Protein AF-A0A265NE48-F1 (afdb_monomer)

pLDDT: mean 78.81, std 21.45, range [27.91, 98.38]

Foldseek 3Di:
DDDPDDDPPDDDPVNVVVVVVVVVVVVVVVVVVVVVVVVVVVVVVVVVVVVVVVVVLVVVQLVCLLVVNQKGDDDDDQWDKAKDPWDQFDQDPRRITHNHDQQDKTWIKMWTAHPVRDIDIDTDIDHNPDPPPPPPPPPPDDPDPQPPDPCLPDQPDLEAADEEEHPEEHEHEAVPPGDAREYNAEYEAAHEYEYAHQHHYAYCEEYEHAEYHYYAQYEYHYQEEYEYAHDYDAHPLRYFYWFFYYYHYNDDCVQWDQDFDDDDPDDDDDDRGGTGSDGHRDGPDD

Nearest PDB structures (foldseek):
  7r5j-assembly1_10  TM=6.685E-01  e=2.406E-01  Homo sapiens
  6ey4-assembly1_A-2  TM=5.743E-01  e=1.191E+00  Flavobacterium johnsoniae
  8i4t-assembly1_S  TM=4.731E-01  e=5.891E+00  Severe fever with thrombocytopenia syndrome virus
  2ha1-assembly1_A  TM=3.720E-01  e=6.554E+00  Homo sapiens

Organism: NCBI:txid2024554

Secondary structure (DSSP, 8-state):
---------PPPHHHHHHHHHHHHHHHHHHHHHHHHHHHHHHHHHHHHHHHHHHHHHHHHHHHHHHTT-S-B-----SSEEEEEEEESSEE-TTS-EES--TTSPEEEEEEEE-TTS-EEEEEEEE----------------------S--SS-TT--EE-S-EE-SS-EEPPP-TTPPPEEESS-EEETT-EEPPTT-EEEESS-EEEE-EE--TT-EEEESS-EEEEEPPP---SS-EEEESS-EEE-S-GGG---B--S-S---S-----EEESB--------

Structure (mmCIF, N/CA/C/O backbone):
data_AF-A0A265NE48-F1
#
_entry.id   AF-A0A265NE48-F1
#
loop_
_atom_site.group_PDB
_atom_site.id
_atom_site.type_symbol
_atom_site.label_atom_id
_atom_site.label_alt_id
_atom_site.label_comp_id
_atom_site.label_asym_id
_atom_site.label_entity_id
_atom_site.label_seq_id
_atom_site.pdbx_PDB_ins_code
_atom_site.Cartn_x
_atom_site.Cartn_y
_atom_site.Cartn_z
_atom_site.occupancy
_atom_site.B_iso_or_equiv
_atom_site.auth_seq_id
_atom_site.auth_comp_id
_atom_site.auth_asym_id
_atom_site.auth_atom_id
_atom_site.pdbx_PDB_model_num
ATOM 1 N N . MET A 1 1 ? 71.405 36.360 -3.220 1.00 43.56 1 MET A N 1
ATOM 2 C CA . MET A 1 1 ? 70.024 36.223 -3.734 1.00 43.56 1 MET A CA 1
ATOM 3 C C . MET A 1 1 ? 69.949 34.898 -4.481 1.00 43.56 1 MET A C 1
ATOM 5 O O . MET A 1 1 ? 70.394 34.811 -5.617 1.00 43.56 1 MET A O 1
ATOM 9 N N . ASN A 1 2 ? 69.544 33.836 -3.780 1.00 44.97 2 ASN A N 1
ATOM 10 C CA . ASN A 1 2 ? 69.600 32.462 -4.282 1.00 44.97 2 ASN A CA 1
ATOM 11 C C . ASN A 1 2 ? 68.486 32.215 -5.304 1.00 44.97 2 ASN A C 1
ATOM 13 O O . ASN A 1 2 ? 67.305 32.321 -4.983 1.00 44.97 2 ASN A O 1
ATOM 17 N N . ARG A 1 3 ? 68.878 31.878 -6.535 1.00 54.44 3 ARG A N 1
ATOM 18 C CA . ARG A 1 3 ? 67.984 31.388 -7.586 1.00 54.44 3 ARG A CA 1
ATOM 19 C C . ARG A 1 3 ? 67.685 29.908 -7.335 1.00 54.44 3 ARG A C 1
ATOM 21 O O . ARG A 1 3 ? 68.513 29.051 -7.617 1.00 54.44 3 ARG A O 1
ATOM 28 N N . LEU A 1 4 ? 66.489 29.622 -6.831 1.00 62.25 4 LEU A N 1
ATOM 29 C CA . LEU A 1 4 ? 65.848 28.312 -6.944 1.00 62.25 4 LEU A CA 1
ATOM 30 C C . LEU A 1 4 ? 65.405 28.129 -8.404 1.00 62.25 4 LEU A C 1
ATOM 32 O O . LEU A 1 4 ? 64.326 28.581 -8.784 1.00 62.25 4 LEU A O 1
ATOM 36 N N . LEU A 1 5 ? 66.248 27.522 -9.243 1.00 63.94 5 LEU A N 1
ATOM 37 C CA . LEU A 1 5 ? 65.823 27.075 -10.570 1.00 63.94 5 LEU A CA 1
ATOM 38 C C . LEU A 1 5 ? 65.142 25.713 -10.426 1.00 63.94 5 LEU A C 1
ATOM 40 O O . LEU A 1 5 ? 65.762 24.713 -10.067 1.00 63.94 5 LEU A O 1
ATOM 44 N N . LYS A 1 6 ? 63.824 25.744 -10.635 1.00 61.06 6 LYS A N 1
ATOM 45 C CA . LYS A 1 6 ? 62.895 24.617 -10.626 1.00 61.06 6 LYS A CA 1
ATOM 46 C C . LYS A 1 6 ? 63.357 23.519 -11.583 1.00 61.06 6 LYS A C 1
ATOM 48 O O . LYS A 1 6 ? 63.690 23.779 -12.733 1.00 61.06 6 LYS A O 1
ATOM 53 N N . ASN A 1 7 ? 63.322 22.288 -11.090 1.00 60.53 7 ASN A N 1
ATOM 54 C CA . ASN A 1 7 ? 63.545 21.076 -11.861 1.00 60.53 7 ASN A CA 1
ATOM 55 C C . ASN A 1 7 ? 62.290 20.781 -12.701 1.00 60.53 7 ASN A C 1
ATOM 57 O O . ASN A 1 7 ? 61.347 20.163 -12.210 1.00 60.53 7 ASN A O 1
ATOM 61 N N . GLU A 1 8 ? 62.247 21.271 -13.938 1.00 62.75 8 GLU A N 1
ATOM 62 C CA . GLU A 1 8 ? 61.183 20.948 -14.890 1.00 62.75 8 GLU A CA 1
ATOM 63 C C . GLU A 1 8 ? 61.522 19.626 -15.586 1.00 62.75 8 GLU A C 1
ATOM 65 O O . GLU A 1 8 ? 62.166 19.590 -16.633 1.00 62.75 8 GLU A O 1
ATOM 70 N N . ARG A 1 9 ? 61.109 18.504 -14.986 1.00 68.56 9 ARG A N 1
ATOM 71 C CA . ARG A 1 9 ? 61.028 17.240 -15.725 1.00 68.56 9 ARG A CA 1
ATOM 72 C C . ARG A 1 9 ? 59.894 17.385 -16.733 1.00 68.56 9 ARG A C 1
ATOM 74 O O . ARG A 1 9 ? 58.727 17.286 -16.365 1.00 68.56 9 ARG A O 1
ATOM 81 N N . GLY A 1 10 ? 60.251 17.695 -17.976 1.00 72.31 10 GLY A N 1
ATOM 82 C CA . GLY A 1 10 ? 59.312 17.729 -19.088 1.00 72.31 10 GLY A CA 1
ATOM 83 C C . GLY A 1 10 ? 58.605 16.383 -19.201 1.00 72.31 10 GLY A C 1
ATOM 84 O O . GLY A 1 10 ? 59.257 15.342 -19.248 1.00 72.31 10 GLY A O 1
ATOM 85 N N . LEU A 1 11 ? 57.275 16.422 -19.205 1.00 80.12 11 LEU A N 1
ATOM 86 C CA . LEU A 1 11 ? 56.427 15.271 -19.493 1.00 80.12 11 LEU A CA 1
ATOM 87 C C . LEU A 1 11 ? 56.873 14.663 -20.822 1.00 80.12 11 LEU A C 1
ATOM 89 O O . LEU A 1 11 ? 56.963 15.369 -21.832 1.00 80.12 11 LEU A O 1
ATOM 93 N N . THR A 1 12 ? 57.189 13.370 -20.827 1.00 88.75 12 THR A N 1
ATOM 94 C CA . THR A 1 12 ? 57.596 12.728 -22.074 1.00 88.75 12 THR A CA 1
ATOM 95 C C . THR A 1 12 ? 56.367 12.535 -22.959 1.00 88.75 12 THR A C 1
ATOM 97 O O . THR A 1 12 ? 55.273 12.223 -22.489 1.00 88.75 12 THR A O 1
ATOM 100 N N . LEU A 1 13 ? 56.531 12.720 -24.269 1.00 86.38 13 LEU A N 1
ATOM 101 C CA . LEU A 1 13 ? 55.436 12.583 -25.237 1.00 86.38 13 LEU A CA 1
ATOM 102 C C . LEU A 1 13 ? 54.772 11.194 -25.162 1.00 86.38 13 LEU A C 1
ATOM 104 O O . LEU A 1 13 ? 53.567 11.063 -25.364 1.00 86.38 13 LEU A O 1
ATOM 108 N N . VAL A 1 14 ? 55.555 10.172 -24.807 1.00 92.44 14 VAL A N 1
ATOM 109 C CA . VAL A 1 14 ? 55.088 8.794 -24.620 1.00 92.44 14 VAL A CA 1
ATOM 110 C C . VAL A 1 14 ? 54.165 8.665 -23.403 1.00 92.44 14 VAL A C 1
ATOM 112 O O . VAL A 1 14 ? 53.128 8.016 -23.509 1.00 92.44 14 VAL A O 1
ATOM 115 N N . GLU A 1 15 ? 54.482 9.310 -22.276 1.00 91.00 15 GLU A N 1
ATOM 116 C CA . GLU A 1 15 ? 53.613 9.314 -21.087 1.00 91.00 15 GLU A CA 1
ATOM 117 C C . GLU A 1 15 ? 52.277 10.007 -21.367 1.00 91.00 15 GLU A C 1
ATOM 119 O O . GLU A 1 15 ? 51.228 9.507 -20.960 1.00 91.00 15 GLU A O 1
ATOM 124 N N . LEU A 1 16 ? 52.292 11.116 -22.117 1.00 92.44 16 LEU A N 1
ATOM 125 C CA . LEU A 1 16 ? 51.064 11.808 -22.514 1.00 92.44 16 LEU A CA 1
ATOM 126 C C . LEU A 1 16 ? 50.190 10.925 -23.417 1.00 92.44 16 LEU A C 1
ATOM 128 O O . LEU A 1 16 ? 48.981 10.839 -23.214 1.00 92.44 16 LEU A O 1
ATOM 132 N N . LEU A 1 17 ? 50.795 10.241 -24.390 1.00 94.62 17 LEU A N 1
ATOM 133 C CA . LEU A 1 17 ? 50.069 9.372 -25.316 1.00 94.62 17 LEU A CA 1
ATOM 134 C C . LEU A 1 17 ? 49.495 8.136 -24.605 1.00 94.62 17 LEU A C 1
ATOM 136 O O . LEU A 1 17 ? 48.347 7.762 -24.852 1.00 94.62 17 LEU A O 1
ATOM 140 N N . ALA A 1 18 ? 50.245 7.558 -23.664 1.00 95.44 18 ALA A N 1
ATOM 141 C CA . ALA A 1 18 ? 49.761 6.477 -22.811 1.00 95.44 18 ALA A CA 1
ATOM 142 C C . ALA A 1 18 ? 48.576 6.934 -21.941 1.00 95.44 18 ALA A C 1
ATOM 144 O O . ALA A 1 18 ? 47.543 6.261 -21.921 1.00 95.44 18 ALA A O 1
ATOM 145 N N . ALA A 1 19 ? 48.672 8.102 -21.298 1.00 95.62 19 ALA A N 1
ATOM 146 C CA . ALA A 1 19 ? 47.587 8.660 -20.490 1.00 95.62 19 ALA A CA 1
ATOM 147 C C . ALA A 1 19 ? 46.324 8.945 -21.322 1.00 95.62 19 ALA A C 1
ATOM 149 O O . ALA A 1 19 ? 45.221 8.610 -20.892 1.00 95.62 19 ALA A O 1
ATOM 150 N N . LEU A 1 20 ? 46.473 9.491 -22.533 1.00 95.12 20 LEU A N 1
ATOM 151 C CA . LEU A 1 20 ? 45.353 9.726 -23.450 1.00 95.12 20 LEU A CA 1
ATOM 152 C C . LEU A 1 20 ? 44.686 8.417 -23.892 1.00 95.12 20 LEU A C 1
ATOM 154 O O . LEU A 1 20 ? 43.458 8.344 -23.931 1.00 95.12 20 LEU A O 1
ATOM 158 N N . SER A 1 21 ? 45.473 7.372 -24.171 1.00 97.31 21 SER A N 1
ATOM 159 C CA . SER A 1 21 ? 44.928 6.056 -24.529 1.00 97.31 21 SER A CA 1
ATOM 160 C C . SER A 1 21 ? 44.131 5.432 -23.380 1.00 97.31 21 SER A C 1
ATOM 162 O O . SER A 1 21 ? 43.022 4.942 -23.591 1.00 97.31 21 SER A O 1
ATOM 164 N N . LEU A 1 22 ? 44.641 5.532 -22.147 1.00 96.56 22 LEU A N 1
ATOM 165 C CA . LEU A 1 22 ? 43.954 5.045 -20.955 1.00 96.56 22 LEU A CA 1
ATOM 166 C C . LEU A 1 22 ? 42.653 5.823 -20.717 1.00 96.56 22 LEU A C 1
ATOM 168 O O . LEU A 1 22 ? 41.617 5.230 -20.426 1.00 96.56 22 LEU A O 1
ATOM 172 N N . PHE A 1 23 ? 42.687 7.145 -20.889 1.00 97.00 23 PHE A N 1
ATOM 173 C CA . PHE A 1 23 ? 41.518 8.001 -20.707 1.00 97.00 23 PHE A CA 1
ATOM 174 C C . PHE A 1 23 ? 40.409 7.695 -21.722 1.00 97.00 23 PHE A C 1
ATOM 176 O O . PHE A 1 23 ? 39.240 7.618 -21.347 1.00 97.00 23 PHE A O 1
ATOM 183 N N . ALA A 1 24 ? 40.767 7.431 -22.982 1.00 97.12 24 ALA A N 1
ATOM 184 C CA . ALA A 1 24 ? 39.808 7.025 -24.008 1.00 97.12 24 ALA A CA 1
ATOM 185 C C . ALA A 1 24 ? 39.083 5.717 -23.640 1.00 97.12 24 ALA A C 1
ATOM 187 O O . ALA A 1 24 ? 37.864 5.624 -23.793 1.00 97.12 24 ALA A O 1
ATOM 188 N N . VAL A 1 25 ? 39.805 4.733 -23.092 1.00 96.62 25 VAL A N 1
ATOM 189 C CA . VAL A 1 25 ? 39.210 3.469 -22.621 1.00 96.62 25 VAL A CA 1
ATOM 190 C C . VAL A 1 25 ? 38.238 3.715 -21.466 1.00 96.62 25 VAL A C 1
ATOM 192 O O . VAL A 1 25 ? 37.127 3.186 -21.476 1.00 96.62 25 VAL A O 1
ATOM 195 N N . VAL A 1 26 ? 38.612 4.557 -20.498 1.00 96.75 26 VAL A N 1
ATOM 196 C CA . VAL A 1 26 ? 37.739 4.899 -19.363 1.00 96.75 26 VAL A CA 1
ATOM 197 C C . VAL A 1 26 ? 36.458 5.590 -19.837 1.00 96.75 26 VAL A C 1
ATOM 199 O O . VAL A 1 26 ? 35.374 5.237 -19.366 1.00 96.75 26 VAL A O 1
ATOM 202 N N . ILE A 1 27 ? 36.545 6.519 -20.796 1.00 96.25 27 ILE A N 1
ATOM 203 C CA . ILE A 1 27 ? 35.365 7.185 -21.371 1.00 96.25 27 ILE A CA 1
ATOM 204 C C . ILE A 1 27 ? 34.452 6.176 -22.076 1.00 96.25 27 ILE A C 1
ATOM 206 O O . ILE A 1 27 ? 33.237 6.206 -21.867 1.00 96.25 27 ILE A O 1
ATOM 210 N N . ALA A 1 28 ? 35.012 5.272 -22.885 1.00 95.56 28 ALA A N 1
ATOM 211 C CA . ALA A 1 28 ? 34.229 4.275 -23.615 1.00 95.56 28 ALA A CA 1
ATOM 2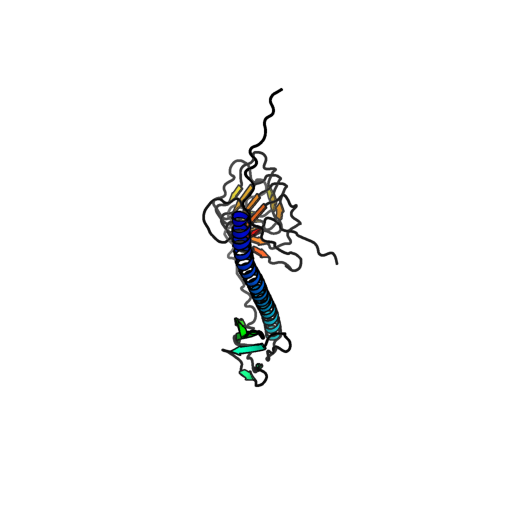12 C C . ALA A 1 28 ? 33.472 3.331 -22.663 1.00 95.56 28 ALA A C 1
ATOM 214 O O . ALA A 1 28 ? 32.273 3.089 -22.833 1.00 95.56 28 ALA A O 1
ATOM 215 N N . LEU A 1 29 ? 34.149 2.856 -21.612 1.00 93.62 29 LEU A N 1
ATOM 216 C CA . LEU A 1 29 ? 33.529 2.015 -20.586 1.00 93.62 29 LEU A CA 1
ATOM 217 C C . LEU A 1 29 ? 32.445 2.777 -19.813 1.00 93.62 29 LEU A C 1
ATOM 219 O O . LEU A 1 29 ? 31.342 2.262 -19.636 1.00 93.62 29 LEU A O 1
ATOM 223 N N . SER A 1 30 ? 32.716 4.026 -19.427 1.00 95.31 30 SER A N 1
ATOM 224 C CA . SER A 1 30 ? 31.755 4.858 -18.688 1.00 95.31 30 SER A CA 1
ATOM 225 C C . SER A 1 30 ? 30.501 5.161 -19.513 1.00 95.31 30 SER A C 1
ATOM 227 O O . SER A 1 30 ? 29.389 5.096 -18.996 1.00 95.31 30 SER A O 1
ATOM 229 N N . SER A 1 31 ? 30.660 5.423 -20.814 1.00 93.88 31 SER A N 1
ATOM 230 C CA . SER A 1 31 ? 29.540 5.714 -21.722 1.00 93.88 31 SER A CA 1
ATOM 231 C C . SER A 1 31 ? 28.582 4.529 -21.845 1.00 93.88 31 SER A C 1
ATOM 233 O O . SER A 1 31 ? 27.367 4.710 -21.857 1.00 93.88 31 SER A O 1
ATOM 235 N N . THR A 1 32 ? 29.119 3.307 -21.870 1.00 93.00 32 THR A N 1
ATOM 236 C CA . THR A 1 32 ? 28.306 2.085 -21.942 1.00 93.00 32 THR A CA 1
ATOM 237 C C . THR A 1 32 ? 27.429 1.926 -20.699 1.00 93.00 32 THR A C 1
ATOM 239 O O . THR A 1 32 ? 26.246 1.616 -20.819 1.00 93.00 32 THR A O 1
ATOM 242 N N . VAL A 1 33 ? 27.982 2.192 -19.511 1.00 91.94 33 VAL A N 1
ATOM 243 C CA . VAL A 1 33 ? 27.232 2.130 -18.245 1.00 91.94 33 VAL A CA 1
ATOM 244 C C . VAL A 1 33 ? 26.119 3.176 -18.213 1.00 91.94 33 VAL A C 1
ATOM 246 O O . VAL A 1 33 ? 25.000 2.860 -17.821 1.00 91.94 33 VAL A O 1
ATOM 249 N N . ILE A 1 34 ? 26.388 4.400 -18.675 1.00 90.88 34 ILE A N 1
ATOM 250 C CA . ILE A 1 34 ? 25.375 5.466 -18.730 1.00 90.88 34 ILE A CA 1
ATOM 251 C C . ILE A 1 34 ? 24.213 5.067 -19.648 1.00 90.88 34 ILE A C 1
ATOM 253 O O . ILE A 1 34 ? 23.059 5.199 -19.256 1.00 90.88 34 ILE A O 1
ATOM 257 N N . ILE A 1 35 ? 24.499 4.522 -20.835 1.00 89.19 35 ILE A N 1
ATOM 258 C CA . ILE A 1 35 ? 23.455 4.065 -21.769 1.00 89.19 35 ILE A CA 1
ATOM 259 C C . ILE A 1 35 ? 22.615 2.941 -21.148 1.00 89.19 35 ILE A C 1
ATOM 261 O O . ILE A 1 35 ? 21.394 2.938 -21.276 1.00 89.19 35 ILE A O 1
ATOM 265 N N . GLN A 1 36 ? 23.248 1.999 -20.442 1.00 86.62 36 GLN A N 1
ATOM 266 C CA . GLN A 1 36 ? 22.526 0.936 -19.740 1.00 86.62 36 GLN A CA 1
ATOM 267 C C . GLN A 1 36 ? 21.614 1.484 -18.637 1.00 86.62 36 GLN A C 1
ATOM 269 O O . GLN A 1 36 ? 20.489 1.008 -18.500 1.00 86.62 36 GLN A O 1
ATOM 274 N N . LEU A 1 37 ? 22.069 2.489 -17.883 1.00 87.31 37 LEU A N 1
ATOM 275 C CA . LEU A 1 37 ? 21.266 3.140 -16.847 1.00 87.31 37 LEU A CA 1
ATOM 276 C C . LEU A 1 37 ? 20.047 3.853 -17.441 1.00 87.31 37 LEU A C 1
ATOM 278 O O . LEU A 1 37 ? 18.941 3.631 -16.960 1.00 87.31 37 LEU A O 1
ATOM 282 N N . VAL A 1 38 ? 20.231 4.626 -18.515 1.00 87.25 38 VAL A N 1
ATOM 283 C CA . VAL A 1 38 ? 19.129 5.340 -19.188 1.00 87.25 38 VAL A CA 1
ATOM 284 C C . VAL A 1 38 ? 18.095 4.357 -19.745 1.00 87.25 38 VAL A C 1
ATOM 286 O O . VAL A 1 38 ? 16.907 4.491 -19.466 1.00 87.25 38 VAL A O 1
ATOM 289 N N . ASN A 1 39 ? 18.534 3.307 -20.446 1.00 84.44 39 ASN A N 1
ATOM 290 C CA . ASN A 1 39 ? 17.618 2.293 -20.981 1.00 84.44 39 ASN A CA 1
ATOM 291 C C . ASN A 1 39 ? 16.892 1.514 -19.867 1.00 84.44 39 ASN A C 1
ATOM 293 O O . ASN A 1 39 ? 15.772 1.042 -20.058 1.00 84.44 39 ASN A O 1
ATOM 297 N N . SER A 1 40 ? 17.529 1.337 -18.706 1.00 84.94 40 SER A N 1
ATOM 298 C CA . SER A 1 40 ? 16.900 0.701 -17.545 1.00 84.94 40 SER A CA 1
ATOM 299 C C . SER A 1 40 ? 15.867 1.611 -16.882 1.00 84.94 40 SER A C 1
ATOM 301 O O . SER A 1 40 ? 14.865 1.110 -16.369 1.00 84.94 40 SER A O 1
ATOM 303 N N . GLU A 1 41 ? 16.105 2.922 -16.864 1.00 85.62 41 GLU A N 1
ATOM 304 C CA . GLU A 1 41 ? 15.177 3.915 -16.321 1.00 85.62 41 GLU A CA 1
ATOM 305 C C . GLU A 1 41 ? 13.898 3.978 -17.157 1.00 85.62 41 GLU A C 1
ATOM 307 O O . GLU A 1 41 ? 12.812 3.883 -16.591 1.00 85.62 41 GLU A O 1
ATOM 312 N N . GLU A 1 42 ? 14.018 4.023 -18.486 1.00 85.00 42 GLU A N 1
ATOM 313 C CA . GLU A 1 42 ? 12.873 4.045 -19.406 1.00 85.00 42 GLU A CA 1
ATOM 314 C C . GLU A 1 42 ? 11.980 2.813 -19.217 1.00 85.00 42 GLU A C 1
ATOM 316 O O . GLU A 1 42 ? 10.791 2.946 -18.931 1.00 85.00 42 GLU A O 1
ATOM 321 N N . LYS A 1 43 ? 12.569 1.610 -19.214 1.00 86.44 43 LYS A N 1
ATOM 322 C CA . LYS A 1 43 ? 11.830 0.366 -18.941 1.00 86.44 43 LYS A CA 1
ATOM 323 C C . LYS A 1 43 ? 11.178 0.345 -17.565 1.00 86.44 43 LYS A C 1
ATOM 325 O O . LYS A 1 43 ? 10.065 -0.150 -17.403 1.00 86.44 43 LYS A O 1
ATOM 330 N N . THR A 1 44 ? 11.874 0.842 -16.546 1.00 86.69 44 THR A N 1
ATOM 331 C CA . THR A 1 44 ? 11.322 0.892 -15.186 1.00 86.69 44 THR A CA 1
ATOM 332 C C . THR A 1 44 ? 10.145 1.861 -15.131 1.00 86.69 44 THR A C 1
ATOM 334 O O . THR A 1 44 ? 9.122 1.538 -14.530 1.00 86.69 44 THR A O 1
ATOM 337 N N . SER A 1 45 ? 10.264 3.012 -15.793 1.00 88.00 45 SER A N 1
ATOM 338 C CA . SER A 1 45 ? 9.210 4.017 -15.889 1.00 88.00 45 SER A CA 1
ATOM 339 C C . SER A 1 45 ? 7.977 3.469 -16.606 1.00 88.00 45 SER A C 1
ATOM 341 O O . SER A 1 45 ? 6.887 3.525 -16.044 1.00 88.00 45 SER A O 1
ATOM 343 N N . GLU A 1 46 ? 8.141 2.862 -17.786 1.00 88.69 46 GLU A N 1
ATOM 344 C CA . GLU A 1 46 ? 7.041 2.234 -18.535 1.00 88.69 46 GLU A CA 1
ATOM 345 C C . GLU A 1 46 ? 6.317 1.168 -17.701 1.00 88.69 46 GLU A C 1
ATOM 347 O O . GLU A 1 46 ? 5.088 1.152 -17.637 1.00 88.69 46 GLU A O 1
ATOM 352 N N . ASN A 1 47 ? 7.064 0.327 -16.981 1.00 88.19 47 ASN A N 1
ATOM 353 C CA . ASN A 1 47 ? 6.487 -0.685 -16.096 1.00 88.19 47 ASN A CA 1
ATOM 354 C C . ASN A 1 47 ? 5.709 -0.085 -14.915 1.00 88.19 47 ASN A C 1
ATOM 356 O O . ASN A 1 47 ? 4.709 -0.659 -14.478 1.00 88.19 47 ASN A O 1
ATOM 360 N N . ILE A 1 48 ? 6.159 1.043 -14.361 1.00 89.38 48 ILE A N 1
ATOM 361 C CA . ILE A 1 48 ? 5.436 1.742 -13.290 1.00 89.38 48 ILE A CA 1
ATOM 362 C C . ILE A 1 48 ? 4.136 2.330 -13.840 1.00 89.38 48 ILE A C 1
ATOM 364 O O . ILE A 1 48 ? 3.083 2.115 -13.238 1.00 89.38 48 ILE A O 1
ATOM 368 N N . THR A 1 49 ? 4.196 3.010 -14.986 1.00 92.75 49 THR A N 1
ATOM 369 C CA . THR A 1 49 ? 3.020 3.591 -15.644 1.00 92.75 49 THR A CA 1
ATOM 370 C C . THR A 1 49 ? 1.995 2.513 -15.989 1.00 92.75 49 THR A C 1
ATOM 372 O O . THR A 1 49 ? 0.836 2.627 -15.603 1.00 92.75 49 THR A O 1
ATOM 3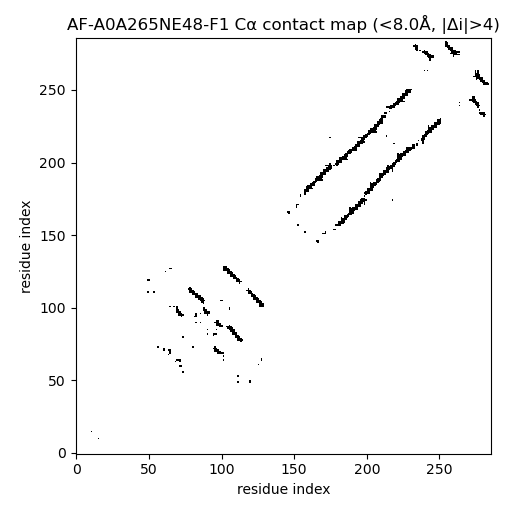75 N N . MET A 1 50 ? 2.425 1.396 -16.578 1.00 93.75 50 MET A N 1
ATOM 376 C CA . MET A 1 50 ? 1.554 0.261 -16.898 1.00 93.75 50 MET A CA 1
ATOM 377 C C . MET A 1 50 ? 0.833 -0.299 -15.667 1.00 93.75 50 MET A C 1
ATOM 379 O O . MET A 1 50 ? -0.363 -0.581 -15.717 1.00 93.75 50 MET A O 1
ATOM 383 N N . LYS A 1 51 ? 1.530 -0.432 -14.532 1.00 93.81 51 LYS A N 1
ATOM 384 C CA . LYS A 1 51 ? 0.914 -0.885 -13.274 1.00 93.81 51 LYS A CA 1
ATOM 385 C C . LYS A 1 51 ? -0.119 0.105 -12.746 1.00 93.81 51 LYS A C 1
ATOM 387 O O . LYS A 1 51 ? -1.154 -0.317 -12.236 1.00 93.81 51 LYS A O 1
ATOM 392 N N . GLN A 1 52 ? 0.167 1.402 -12.832 1.00 92.00 52 GLN A N 1
ATOM 393 C CA . GLN A 1 52 ? -0.759 2.449 -12.404 1.00 92.00 52 GLN A CA 1
ATOM 394 C C . GLN A 1 52 ? -2.023 2.442 -13.264 1.00 92.00 52 GLN A C 1
ATOM 396 O O . GLN A 1 52 ? -3.118 2.368 -12.709 1.00 92.00 52 GLN A O 1
ATOM 401 N N . ASP A 1 53 ? -1.868 2.406 -14.586 1.00 93.56 53 ASP A N 1
ATOM 402 C CA . ASP A 1 53 ? -2.980 2.367 -15.539 1.00 93.56 53 ASP A CA 1
ATOM 403 C C . ASP A 1 53 ? -3.856 1.123 -15.319 1.00 93.56 53 ASP A C 1
ATOM 405 O O . ASP A 1 53 ? -5.080 1.218 -15.254 1.00 93.56 53 ASP A O 1
ATOM 409 N N . VAL A 1 54 ? -3.239 -0.046 -15.104 1.00 95.19 54 VAL A N 1
ATOM 410 C CA . VAL A 1 54 ? -3.967 -1.292 -14.806 1.00 95.19 54 VAL A CA 1
ATOM 411 C C . VAL A 1 54 ? -4.732 -1.201 -13.485 1.00 95.19 54 VAL A C 1
ATOM 413 O O . VAL A 1 54 ? -5.857 -1.689 -13.397 1.00 95.19 54 VAL A O 1
ATOM 416 N N . ASN A 1 55 ? -4.169 -0.566 -12.457 1.00 93.19 55 ASN A N 1
ATOM 417 C CA . ASN A 1 55 ? -4.870 -0.382 -11.185 1.00 93.19 55 ASN A CA 1
ATOM 418 C C . ASN A 1 55 ? -6.081 0.550 -11.321 1.00 93.19 55 ASN A C 1
ATOM 420 O O . ASN A 1 55 ? -7.121 0.280 -10.719 1.00 93.19 55 ASN A O 1
ATOM 424 N N . VAL A 1 56 ? -5.960 1.626 -12.107 1.00 94.44 56 VAL A N 1
ATOM 425 C CA . VAL A 1 56 ? -7.085 2.524 -12.413 1.00 94.44 56 VAL A CA 1
ATOM 426 C C . VAL A 1 56 ? -8.176 1.752 -13.151 1.00 94.44 56 VAL A C 1
ATOM 428 O O . VAL A 1 56 ? -9.316 1.722 -12.690 1.00 94.44 56 VAL A O 1
ATOM 431 N N . LEU A 1 57 ? -7.806 1.018 -14.201 1.00 95.88 57 LEU A N 1
ATOM 432 C CA . LEU A 1 57 ? -8.734 0.207 -14.985 1.00 95.88 57 LEU A CA 1
ATOM 433 C C . LEU A 1 57 ? -9.460 -0.850 -14.138 1.00 95.88 57 LEU A C 1
ATOM 435 O O . LEU A 1 57 ? -10.665 -1.040 -14.267 1.00 95.88 57 LEU A O 1
ATOM 439 N N . ILE A 1 58 ? -8.760 -1.534 -13.230 1.00 96.00 58 ILE A N 1
ATOM 440 C CA . ILE A 1 58 ? -9.382 -2.507 -12.316 1.00 96.00 58 ILE A CA 1
ATOM 441 C C . ILE A 1 58 ? -10.440 -1.846 -11.428 1.00 96.00 58 ILE A C 1
ATOM 443 O O . ILE A 1 58 ? -11.467 -2.465 -11.143 1.00 96.00 58 ILE A O 1
ATOM 447 N N . ASN A 1 59 ? -10.212 -0.607 -10.993 1.00 94.31 59 ASN A N 1
ATOM 448 C CA . ASN A 1 59 ? -11.190 0.135 -10.202 1.00 94.31 59 ASN A CA 1
ATOM 449 C C . ASN A 1 59 ? -12.397 0.574 -11.040 1.00 94.31 59 ASN A C 1
ATOM 451 O O . ASN A 1 59 ? -13.523 0.509 -10.544 1.00 94.31 59 ASN A O 1
ATOM 455 N N . GLU A 1 60 ? -12.193 0.961 -12.298 1.00 95.00 60 GLU A N 1
ATOM 456 C CA . GLU A 1 60 ? -13.284 1.257 -13.237 1.00 95.00 60 GLU A CA 1
ATOM 457 C C . GLU A 1 60 ? -14.143 0.013 -13.485 1.00 95.00 60 GLU A C 1
ATOM 459 O O . GLU A 1 60 ? -15.349 0.032 -13.243 1.00 95.00 60 GLU A O 1
ATOM 464 N N . LEU A 1 61 ? -13.518 -1.118 -13.826 1.00 96.56 61 LEU A N 1
ATOM 465 C CA . LEU A 1 61 ? -14.217 -2.389 -14.024 1.00 96.56 61 LEU A CA 1
ATOM 466 C C . LEU A 1 61 ? -14.963 -2.842 -12.755 1.00 96.56 61 LEU A C 1
ATOM 468 O O . LEU A 1 61 ? -16.094 -3.324 -12.832 1.00 96.56 61 LEU A O 1
ATOM 472 N N . ARG A 1 62 ? -14.368 -2.656 -11.568 1.00 95.75 62 ARG A N 1
ATOM 473 C CA . ARG A 1 62 ? -15.043 -2.939 -10.291 1.00 95.75 62 ARG A CA 1
ATOM 474 C C . ARG A 1 62 ? -16.258 -2.038 -10.086 1.00 95.75 62 ARG A C 1
ATOM 476 O O . ARG A 1 62 ? -17.265 -2.499 -9.544 1.00 95.75 62 ARG A O 1
ATOM 483 N N . THR A 1 63 ? -16.162 -0.770 -10.474 1.00 93.94 63 THR A N 1
ATOM 484 C CA . THR A 1 63 ? -17.267 0.191 -10.372 1.00 93.94 63 THR A CA 1
ATOM 485 C C . THR A 1 63 ? -18.420 -0.240 -11.272 1.00 93.94 63 THR A C 1
ATOM 487 O O . THR A 1 63 ? -19.545 -0.348 -10.789 1.00 93.94 63 THR A O 1
ATOM 490 N N . ASN A 1 64 ? -18.136 -0.608 -12.522 1.00 94.75 64 ASN A N 1
ATOM 491 C CA . ASN A 1 64 ? -19.129 -1.145 -13.456 1.00 94.75 64 ASN A CA 1
ATOM 492 C C . ASN A 1 64 ? -19.813 -2.406 -12.909 1.00 94.75 64 ASN A C 1
ATOM 494 O O . ASN A 1 64 ? -21.041 -2.483 -12.872 1.00 94.75 64 ASN A O 1
ATOM 498 N N . TYR A 1 65 ? -19.031 -3.353 -12.383 1.00 95.19 65 TYR A N 1
ATOM 499 C CA . TYR A 1 65 ? -19.569 -4.554 -11.739 1.00 95.19 65 TYR A CA 1
ATOM 500 C C . TYR A 1 65 ? -20.480 -4.220 -10.546 1.00 95.19 65 TYR A C 1
ATOM 502 O O . TYR A 1 65 ? -21.575 -4.765 -10.413 1.00 95.19 65 TYR A O 1
ATOM 510 N N . SER A 1 66 ? -20.054 -3.287 -9.690 1.00 91.44 66 SER A N 1
ATOM 511 C CA . SER A 1 66 ? -20.824 -2.861 -8.509 1.00 91.44 66 SER A CA 1
ATOM 512 C C . SER A 1 66 ? -22.113 -2.123 -8.887 1.00 91.44 66 SER A C 1
ATOM 514 O O . SER A 1 66 ? -23.100 -2.204 -8.161 1.00 91.44 66 SER A O 1
ATOM 516 N N . ASN A 1 67 ? -22.130 -1.453 -10.042 1.00 93.75 67 ASN A N 1
ATOM 517 C CA . ASN A 1 67 ? -23.320 -0.816 -10.609 1.00 93.75 67 ASN A CA 1
ATOM 518 C C . ASN A 1 67 ? -24.297 -1.821 -11.250 1.00 93.75 67 ASN A C 1
ATOM 520 O O . ASN A 1 67 ? -25.350 -1.420 -11.743 1.00 93.75 67 ASN A O 1
ATOM 524 N N . GLY A 1 68 ? -23.975 -3.118 -11.224 1.00 93.25 68 GLY A N 1
ATOM 525 C CA . GLY A 1 68 ? -24.823 -4.181 -11.750 1.00 93.25 68 GLY A CA 1
ATOM 526 C C . GLY A 1 68 ? -24.670 -4.415 -13.250 1.00 93.25 68 GLY A C 1
ATOM 527 O O . GLY A 1 68 ? -25.557 -5.010 -13.862 1.00 93.25 68 GLY A O 1
ATOM 528 N N . GLU A 1 69 ? -23.567 -3.972 -13.860 1.00 95.06 69 GLU A N 1
ATOM 529 C CA . GLU A 1 69 ? -23.257 -4.366 -15.232 1.00 95.06 69 GLU A CA 1
ATOM 530 C C . GLU A 1 69 ? -22.913 -5.859 -15.279 1.00 95.06 69 GLU A C 1
ATOM 532 O O . GLU A 1 69 ? -22.020 -6.346 -14.585 1.00 95.06 69 GLU A O 1
ATOM 537 N N . ASN A 1 70 ? -23.621 -6.599 -16.131 1.00 94.56 70 ASN A N 1
ATOM 538 C CA . ASN A 1 70 ? -23.399 -8.029 -16.362 1.00 94.56 70 ASN A CA 1
ATOM 539 C C . ASN A 1 70 ? -22.337 -8.309 -17.444 1.00 94.56 70 ASN A C 1
ATOM 541 O O . ASN A 1 70 ? -22.186 -9.451 -17.887 1.00 94.56 70 ASN A O 1
ATOM 545 N N . LYS A 1 71 ? -21.633 -7.256 -17.871 1.00 96.69 71 LYS A N 1
ATOM 546 C CA . LYS A 1 71 ? -20.604 -7.245 -18.904 1.00 96.69 71 LYS A CA 1
ATOM 547 C C . LYS A 1 71 ? -19.462 -6.338 -18.471 1.00 96.69 71 LYS A C 1
ATOM 549 O O . LYS A 1 71 ? -19.699 -5.214 -18.048 1.00 96.69 71 LYS A O 1
ATOM 554 N N . LEU A 1 72 ? -18.229 -6.803 -18.634 1.00 97.06 72 LEU A N 1
ATOM 555 C CA . LEU A 1 72 ? -17.016 -6.049 -18.339 1.00 97.06 72 LEU A CA 1
ATOM 556 C C . LEU A 1 72 ? -16.089 -6.062 -19.548 1.00 97.06 72 LEU A C 1
ATOM 558 O O . LEU A 1 72 ? -15.593 -7.112 -19.959 1.00 97.06 72 LEU A O 1
ATOM 562 N N . CYS A 1 73 ? -15.849 -4.879 -20.102 1.00 96.56 73 CYS A N 1
ATOM 563 C CA . CYS A 1 73 ? -14.987 -4.666 -21.255 1.00 96.56 73 CYS A CA 1
ATOM 564 C C 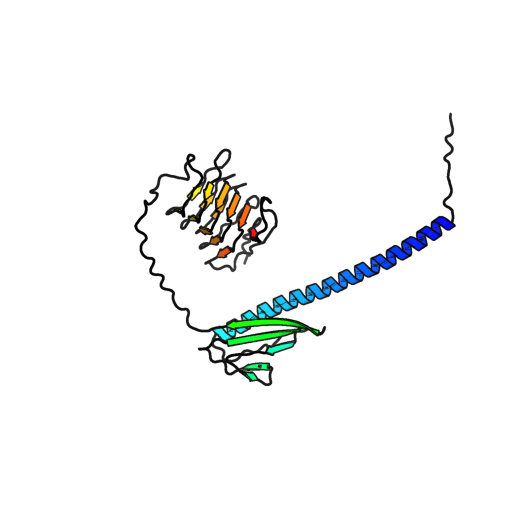. CYS A 1 73 ? -13.923 -3.625 -20.941 1.00 96.56 73 CYS A C 1
ATOM 566 O O . CYS A 1 73 ? -14.181 -2.657 -20.232 1.00 96.56 73 CYS A O 1
ATOM 568 N N . VAL A 1 74 ? -12.761 -3.782 -21.565 1.00 95.12 74 VAL A N 1
ATOM 569 C CA . VAL A 1 74 ? -11.741 -2.737 -21.631 1.00 95.12 74 VAL A CA 1
ATOM 570 C C . VAL A 1 74 ? -11.802 -2.152 -23.035 1.00 95.12 74 VAL A C 1
ATOM 572 O O . VAL A 1 74 ? -11.432 -2.823 -23.995 1.00 95.12 74 VAL A O 1
ATOM 575 N N . THR A 1 75 ? -12.354 -0.949 -23.178 1.00 83.75 75 THR A N 1
ATOM 576 C CA . THR A 1 75 ? -12.630 -0.361 -24.500 1.00 83.75 75 THR A CA 1
ATOM 577 C C . THR A 1 75 ? -11.492 0.499 -25.031 1.00 83.75 75 THR A C 1
ATOM 579 O O . THR A 1 75 ? -11.388 0.667 -26.243 1.00 83.75 75 THR A O 1
ATOM 582 N N . GLU A 1 76 ? -10.633 1.034 -24.160 1.00 80.94 76 GLU A N 1
ATOM 583 C CA . GLU A 1 76 ? -9.598 1.992 -24.548 1.00 80.94 76 GLU A CA 1
ATOM 584 C C . GLU A 1 76 ? -8.318 1.797 -23.731 1.00 80.94 76 GLU A C 1
ATOM 586 O O . GLU A 1 76 ? -8.355 1.507 -22.535 1.00 80.94 76 GLU A O 1
ATOM 591 N N . GLY A 1 77 ? -7.168 1.949 -24.388 1.00 82.12 77 GLY A N 1
ATOM 592 C CA . GLY A 1 77 ? -5.872 1.918 -23.727 1.00 82.12 77 GLY A CA 1
ATOM 593 C C . GLY A 1 77 ? -4.707 1.751 -24.693 1.00 82.12 77 GLY A C 1
ATOM 594 O O . GLY A 1 77 ? -4.850 1.265 -25.812 1.00 82.12 77 GLY A O 1
ATOM 595 N N . GLN A 1 78 ? -3.526 2.153 -24.232 1.00 87.75 78 GLN A N 1
ATOM 596 C CA . GLN A 1 78 ? -2.255 1.965 -24.939 1.00 87.75 78 GLN A CA 1
ATOM 597 C C . GLN A 1 78 ? -1.718 0.523 -24.862 1.00 87.75 78 GLN A C 1
ATOM 599 O O . GLN A 1 78 ? -0.742 0.191 -25.534 1.00 87.75 78 GLN A O 1
ATOM 604 N N . TYR A 1 79 ? -2.351 -0.333 -24.054 1.00 93.06 79 TYR A N 1
ATOM 605 C CA . TYR A 1 79 ? -1.964 -1.726 -23.842 1.00 93.06 79 TYR A CA 1
ATOM 606 C C . TYR A 1 79 ? -3.005 -2.679 -24.413 1.00 93.06 79 TYR A C 1
ATOM 608 O O . TYR A 1 79 ? -4.193 -2.364 -24.494 1.00 93.06 79 TYR A O 1
ATOM 616 N N . GLN A 1 80 ? -2.554 -3.881 -24.752 1.00 94.31 80 GLN A N 1
ATOM 617 C CA . GLN A 1 80 ? -3.448 -4.983 -25.070 1.00 94.31 80 GLN A CA 1
ATOM 618 C C . GLN A 1 80 ? -3.842 -5.684 -23.776 1.00 94.31 80 GLN A C 1
ATOM 620 O O . GLN A 1 80 ? -2.977 -6.108 -23.010 1.00 94.31 80 GLN A O 1
ATOM 625 N N . PHE A 1 81 ? -5.143 -5.806 -23.542 1.00 95.69 81 PHE A N 1
ATOM 626 C CA . PHE A 1 81 ? -5.685 -6.440 -22.350 1.00 95.69 81 PHE A CA 1
ATOM 627 C C . PHE A 1 81 ? -6.316 -7.776 -22.703 1.00 95.69 81 PHE A C 1
ATOM 629 O O . PHE A 1 81 ? -7.010 -7.897 -23.711 1.00 95.69 81 PHE A O 1
ATOM 636 N N . TYR A 1 82 ? -6.101 -8.771 -21.852 1.00 95.62 82 TYR A N 1
ATOM 637 C CA . TYR A 1 82 ? -6.779 -10.051 -21.964 1.00 95.62 82 TYR A CA 1
ATOM 638 C C . TYR A 1 82 ? -7.188 -10.572 -20.593 1.00 95.62 82 TYR A C 1
ATOM 640 O O . TYR A 1 82 ? -6.422 -10.529 -19.625 1.00 95.62 82 TYR A O 1
ATOM 648 N N . PHE A 1 83 ? -8.415 -11.081 -20.526 1.00 97.88 83 PHE A N 1
ATOM 649 C CA . PHE A 1 83 ? -8.899 -11.815 -19.369 1.00 97.88 83 PHE A CA 1
ATOM 650 C C . PHE A 1 83 ? -8.531 -13.293 -19.493 1.00 97.88 83 PHE A C 1
ATOM 652 O O . PHE A 1 83 ? -8.456 -13.860 -20.582 1.00 97.88 83 PHE A O 1
ATOM 659 N N . SER A 1 84 ? -8.295 -13.930 -18.358 1.00 97.88 84 SER A N 1
ATOM 660 C CA . SER A 1 84 ? -8.081 -15.369 -18.239 1.00 97.88 84 SER A CA 1
ATOM 661 C C . SER A 1 84 ? -8.563 -15.843 -16.872 1.00 97.88 84 SER A C 1
ATOM 663 O O . SER A 1 84 ? -8.802 -15.028 -15.982 1.00 97.88 84 SER A O 1
ATOM 665 N N . GLU A 1 85 ? -8.728 -17.158 -16.709 1.00 97.62 85 GLU A N 1
ATOM 666 C CA . GLU A 1 85 ? -9.162 -17.768 -15.440 1.00 97.62 85 GLU A CA 1
ATOM 667 C C . GLU A 1 85 ? -10.425 -17.111 -14.854 1.00 97.62 85 GLU A C 1
ATOM 669 O O . GLU A 1 85 ? -10.519 -16.872 -13.652 1.00 97.62 85 GLU A O 1
ATOM 674 N N . VAL A 1 86 ? -11.382 -16.781 -15.722 1.00 97.81 86 VAL A N 1
ATOM 675 C CA . VAL A 1 86 ? -12.637 -16.151 -15.314 1.00 97.81 86 VAL A CA 1
ATOM 676 C C . VAL A 1 86 ? -13.529 -17.194 -14.641 1.00 97.81 86 VAL A C 1
ATOM 678 O O . VAL A 1 86 ? -13.792 -18.255 -15.205 1.00 97.81 86 VAL A O 1
ATOM 681 N N . SER A 1 87 ? -13.999 -16.890 -13.435 1.00 97.19 87 SER A N 1
ATOM 682 C CA . SER A 1 87 ? -15.074 -17.608 -12.757 1.00 97.19 87 SER A CA 1
ATOM 683 C C . SER A 1 87 ? -16.328 -16.749 -12.754 1.00 97.19 87 SER A C 1
ATOM 685 O O . SER A 1 87 ? -16.227 -15.558 -12.468 1.00 97.19 87 SER A O 1
ATOM 687 N N . ASN A 1 88 ? -17.500 -17.359 -12.948 1.00 95.69 88 ASN A N 1
ATOM 688 C CA . ASN A 1 88 ? -18.783 -16.652 -12.947 1.00 95.69 88 ASN A CA 1
ATOM 689 C C . ASN A 1 88 ? -18.905 -15.608 -14.086 1.00 95.69 88 ASN A C 1
ATOM 691 O O . ASN A 1 88 ? -19.143 -14.422 -13.870 1.00 95.69 88 ASN A O 1
ATOM 695 N N . GLY A 1 89 ? -18.695 -16.076 -15.315 1.00 96.06 89 GLY A N 1
ATOM 696 C CA . GLY A 1 89 ? -18.806 -15.307 -16.553 1.00 96.06 89 GLY A CA 1
ATOM 697 C C . GLY A 1 89 ? -18.054 -16.003 -17.686 1.00 96.06 89 GLY A C 1
ATOM 698 O O . GLY A 1 89 ? -17.229 -16.884 -17.432 1.00 96.06 89 GLY A O 1
ATOM 699 N N . ASP A 1 90 ? -18.315 -15.589 -18.922 1.00 97.50 90 ASP A N 1
ATOM 700 C CA . ASP A 1 90 ? -17.682 -16.141 -20.122 1.00 97.50 90 ASP A CA 1
ATOM 701 C C . ASP A 1 90 ? -16.936 -15.048 -20.888 1.00 97.50 90 ASP A C 1
ATOM 703 O O . ASP A 1 90 ? -17.422 -13.925 -21.010 1.00 97.50 90 ASP A O 1
ATOM 707 N N . ILE A 1 91 ? -15.765 -15.371 -21.442 1.00 97.62 91 ILE A N 1
ATOM 708 C CA . ILE A 1 91 ? -15.039 -14.439 -22.313 1.00 97.62 91 ILE A CA 1
ATOM 709 C C . ILE A 1 91 ? -15.630 -14.525 -23.723 1.00 97.62 91 ILE A C 1
ATOM 711 O O . ILE A 1 91 ? -15.607 -15.589 -24.342 1.00 97.62 91 ILE A O 1
ATOM 715 N N . ASN A 1 92 ? -16.149 -13.412 -24.238 1.00 96.69 92 ASN A N 1
ATOM 716 C CA . ASN A 1 92 ? -16.696 -13.331 -25.592 1.00 96.69 92 ASN A CA 1
ATOM 717 C C . ASN A 1 92 ? -15.598 -13.142 -26.663 1.00 96.69 92 ASN A C 1
ATOM 719 O O . ASN A 1 92 ? -14.423 -12.941 -26.358 1.00 96.69 92 ASN A O 1
ATOM 723 N N . GLU A 1 93 ? -15.985 -13.145 -27.942 1.00 95.25 93 GLU A N 1
ATOM 724 C CA . GLU A 1 93 ? -15.059 -12.947 -29.073 1.00 95.25 93 GLU A CA 1
ATOM 725 C C . GLU A 1 93 ? -14.358 -11.577 -29.071 1.00 95.25 93 GLU A C 1
ATOM 727 O O . GLU A 1 93 ? -13.272 -11.438 -29.629 1.00 95.25 93 GLU A O 1
ATOM 732 N N . ALA A 1 94 ? -14.954 -10.570 -28.426 1.00 93.94 94 ALA A N 1
ATOM 733 C CA . ALA A 1 94 ? -14.366 -9.243 -28.258 1.00 93.94 94 ALA A CA 1
ATOM 734 C C . ALA A 1 94 ? -13.385 -9.164 -27.071 1.00 93.94 94 ALA A C 1
ATOM 736 O O . ALA A 1 94 ? -12.846 -8.094 -26.800 1.00 93.94 94 ALA A O 1
ATOM 737 N N . GLY A 1 95 ? -13.158 -10.269 -26.350 1.00 94.88 95 GLY A N 1
ATOM 738 C CA . GLY A 1 95 ? -12.277 -10.310 -25.186 1.00 94.88 95 GLY A CA 1
ATOM 739 C C . GLY A 1 95 ? -12.870 -9.665 -23.933 1.00 94.88 95 GLY A C 1
ATOM 740 O O . GLY A 1 95 ? -12.117 -9.312 -23.034 1.00 94.88 95 GLY A O 1
ATOM 741 N N . CYS A 1 96 ? -14.191 -9.501 -23.853 1.00 97.38 96 CYS A N 1
ATOM 742 C CA . CYS A 1 96 ? -14.885 -9.032 -22.651 1.00 97.38 96 CYS A CA 1
ATOM 743 C C . CYS A 1 96 ? -15.444 -10.197 -21.840 1.00 97.38 96 CYS A C 1
ATOM 745 O O . CYS A 1 96 ? -15.780 -11.233 -22.411 1.00 97.38 96 CYS A O 1
ATOM 747 N N . ILE A 1 97 ? -15.644 -9.991 -20.540 1.00 97.81 97 ILE A N 1
ATOM 748 C CA . ILE A 1 97 ? -16.401 -10.923 -19.701 1.00 97.81 97 ILE A CA 1
ATOM 749 C C . ILE A 1 97 ? -17.892 -10.591 -19.832 1.00 97.81 97 ILE A C 1
ATOM 751 O O . ILE A 1 97 ? -18.289 -9.473 -19.519 1.00 97.81 97 ILE A O 1
ATOM 755 N N . ASP A 1 98 ? -18.706 -11.545 -20.274 1.00 97.44 98 ASP A N 1
ATOM 756 C CA . ASP A 1 98 ? -20.166 -11.460 -20.394 1.00 97.44 98 ASP A CA 1
ATOM 757 C C . ASP A 1 98 ? -20.859 -12.477 -19.462 1.00 97.44 98 ASP A C 1
ATOM 759 O O . ASP A 1 98 ? -20.215 -13.338 -18.859 1.00 97.44 98 ASP A O 1
ATOM 763 N N . ASN A 1 99 ? -22.193 -12.393 -19.377 1.00 96.69 99 ASN A N 1
ATOM 764 C CA . ASN A 1 99 ? -23.062 -13.328 -18.643 1.00 96.69 99 ASN A CA 1
ATOM 765 C C . ASN A 1 99 ? -22.720 -13.464 -17.150 1.00 96.69 99 ASN A C 1
ATOM 767 O O . ASN A 1 99 ? -22.856 -14.538 -16.566 1.00 96.69 99 ASN A O 1
ATOM 771 N N . ILE A 1 100 ? -22.281 -12.373 -16.524 1.00 97.25 100 ILE A N 1
ATOM 772 C CA . ILE A 1 100 ? -21.869 -12.378 -15.118 1.00 97.25 100 ILE A CA 1
ATOM 773 C C . ILE A 1 100 ? -23.103 -12.524 -14.212 1.00 97.25 100 ILE A C 1
ATOM 775 O O . ILE A 1 100 ? -24.027 -11.707 -14.289 1.00 97.25 100 ILE A O 1
ATOM 779 N N . ASN A 1 101 ? -23.120 -13.523 -13.320 1.00 95.69 101 ASN A N 1
ATOM 780 C CA . ASN A 1 101 ? -24.144 -13.632 -12.276 1.00 95.69 101 ASN A CA 1
ATOM 781 C C . ASN A 1 101 ? -23.760 -12.752 -11.076 1.00 95.69 101 ASN A C 1
ATOM 783 O O . ASN A 1 101 ? -22.845 -13.078 -10.323 1.00 95.69 101 ASN A O 1
ATOM 787 N N . LEU A 1 102 ? -24.474 -11.647 -10.864 1.00 93.69 102 LEU A N 1
ATOM 788 C CA . LEU A 1 102 ? -24.167 -10.672 -9.808 1.00 93.69 102 LEU A CA 1
ATOM 789 C C . LEU A 1 102 ? -24.314 -11.225 -8.374 1.00 93.69 102 LEU A C 1
ATOM 791 O O . LEU A 1 102 ? -23.810 -10.616 -7.432 1.00 93.69 102 LEU A O 1
ATOM 795 N N . GLU A 1 103 ? -24.983 -12.365 -8.182 1.00 91.62 103 GLU A N 1
ATOM 796 C CA . GLU A 1 103 ? -25.146 -12.996 -6.861 1.00 91.62 103 GLU A CA 1
ATOM 797 C C . GLU A 1 103 ? -23.915 -13.815 -6.426 1.00 91.62 103 GLU A C 1
ATOM 799 O O . GLU A 1 103 ? -23.716 -14.103 -5.236 1.00 91.62 103 GLU A O 1
ATOM 804 N N . GLU A 1 104 ? -23.066 -14.181 -7.385 1.00 93.62 104 GLU A N 1
ATOM 805 C CA . GLU A 1 104 ? -21.870 -14.987 -7.179 1.00 93.62 104 GLU A CA 1
ATOM 806 C C . GLU A 1 104 ? -20.595 -14.133 -7.196 1.00 93.62 104 GLU A C 1
ATOM 808 O O . GLU A 1 104 ? -20.572 -12.975 -7.610 1.00 93.62 104 GLU A O 1
ATOM 813 N N . THR A 1 105 ? -19.495 -14.694 -6.696 1.00 95.38 105 THR A N 1
ATOM 814 C CA . THR A 1 105 ? -18.200 -14.010 -6.744 1.00 95.38 105 THR A CA 1
ATOM 815 C C . THR A 1 105 ? -17.622 -14.132 -8.154 1.00 95.38 105 THR A C 1
ATOM 817 O O . THR A 1 105 ? -17.286 -15.230 -8.593 1.00 95.38 105 THR A O 1
ATOM 820 N N . LEU A 1 106 ? -17.460 -13.008 -8.848 1.00 97.25 106 LEU A N 1
ATOM 821 C CA . LEU A 1 106 ? -16.667 -12.919 -10.072 1.00 97.25 106 LEU A CA 1
ATOM 822 C C . LEU A 1 106 ? -15.182 -12.941 -9.702 1.00 97.25 106 LEU A C 1
ATOM 824 O O . LEU A 1 106 ? -14.745 -12.154 -8.868 1.00 97.25 106 LEU A O 1
ATOM 828 N N . SER A 1 107 ? -14.382 -13.801 -10.321 1.00 97.62 107 SER A N 1
ATOM 829 C CA . SER A 1 107 ? -12.922 -13.744 -10.201 1.00 97.62 107 SER A CA 1
ATOM 830 C C . SER A 1 107 ? -12.282 -13.903 -11.564 1.00 97.62 107 SER A C 1
ATOM 832 O O . SER A 1 107 ? -12.847 -14.563 -12.427 1.00 97.62 107 SER A O 1
ATOM 834 N N . PHE A 1 108 ? -11.149 -13.248 -11.786 1.00 98.12 108 PHE A N 1
ATOM 835 C CA . PHE A 1 108 ? -10.441 -13.315 -13.059 1.00 98.12 108 PHE A CA 1
ATOM 836 C C . PHE A 1 108 ? -8.984 -12.877 -12.906 1.00 98.12 108 PHE A C 1
ATOM 838 O O . PHE A 1 108 ? -8.591 -12.226 -11.928 1.00 98.12 108 PHE A O 1
ATOM 845 N N . LYS A 1 109 ? -8.182 -13.208 -13.917 1.00 98.38 109 LYS A N 1
ATOM 846 C CA . LYS A 1 109 ? -6.862 -12.634 -14.166 1.00 98.38 109 LYS A CA 1
ATOM 847 C C . LYS A 1 109 ? -6.937 -11.683 -15.348 1.00 98.38 109 LYS A C 1
ATOM 849 O O . LYS A 1 109 ? -7.350 -12.081 -16.433 1.00 98.38 109 LYS A O 1
ATOM 854 N N . LEU A 1 110 ? -6.525 -10.442 -15.129 1.00 97.81 110 LEU A N 1
ATOM 855 C CA . LEU A 1 110 ? -6.351 -9.443 -16.173 1.00 97.81 110 LEU A CA 1
ATOM 856 C C . LEU A 1 110 ? -4.863 -9.290 -16.435 1.00 97.81 110 LEU A C 1
ATOM 858 O O . LEU A 1 110 ? -4.106 -8.961 -15.519 1.00 97.81 110 LEU A O 1
ATOM 862 N N . THR A 1 111 ? -4.455 -9.496 -17.678 1.00 97.38 111 THR A N 1
ATOM 863 C CA . THR A 1 111 ? -3.092 -9.205 -18.098 1.00 97.38 111 THR A CA 1
ATOM 864 C C . THR A 1 111 ? -3.093 -8.076 -19.108 1.00 97.38 111 THR A C 1
ATOM 866 O O . THR A 1 111 ? -3.819 -8.116 -20.099 1.00 97.38 111 THR A O 1
ATOM 869 N N . ALA A 1 112 ? -2.258 -7.079 -18.850 1.00 97.06 112 ALA A N 1
ATOM 870 C CA . ALA A 1 112 ? -1.885 -6.068 -19.818 1.00 97.06 112 ALA A CA 1
ATOM 871 C C . ALA A 1 112 ? -0.568 -6.480 -20.487 1.00 97.06 112 ALA A C 1
ATOM 873 O O . ALA A 1 112 ? 0.320 -7.023 -19.823 1.00 97.06 112 ALA A O 1
ATOM 874 N N . ALA A 1 113 ? -0.434 -6.202 -21.779 1.00 95.44 113 ALA A N 1
ATOM 875 C CA . ALA A 1 113 ? 0.791 -6.368 -22.549 1.00 95.44 113 ALA A CA 1
ATOM 876 C C . ALA A 1 113 ? 1.107 -5.077 -23.313 1.00 95.44 113 ALA A C 1
ATOM 878 O O . ALA A 1 113 ? 0.224 -4.487 -23.944 1.00 95.44 113 ALA A O 1
ATOM 879 N N . ASN A 1 114 ? 2.362 -4.634 -23.248 1.00 93.06 114 ASN A N 1
ATOM 880 C CA . ASN A 1 114 ? 2.846 -3.497 -24.029 1.00 93.06 114 ASN A CA 1
ATOM 881 C C . ASN A 1 114 ? 3.430 -3.952 -25.381 1.00 93.06 114 ASN A C 1
ATOM 883 O O . ASN A 1 114 ? 3.630 -5.141 -25.636 1.00 93.06 114 ASN A O 1
ATOM 887 N N . ASN A 1 115 ? 3.742 -2.989 -26.253 1.00 89.50 115 ASN A N 1
ATOM 888 C CA . ASN A 1 115 ? 4.331 -3.265 -27.572 1.00 89.50 115 ASN A CA 1
ATOM 889 C C . ASN A 1 115 ? 5.749 -3.865 -27.496 1.00 89.50 115 ASN A C 1
ATOM 891 O O . ASN A 1 115 ? 6.223 -4.449 -28.468 1.00 89.50 115 ASN A O 1
ATOM 895 N N . SER A 1 116 ? 6.412 -3.740 -26.344 1.00 88.25 116 SER A N 1
ATOM 896 C CA . SER A 1 116 ? 7.735 -4.309 -26.065 1.00 88.25 116 SER A CA 1
ATOM 897 C C . SER A 1 116 ? 7.673 -5.788 -25.652 1.00 88.25 116 SER A C 1
ATOM 899 O O . SER A 1 116 ? 8.717 -6.419 -25.483 1.00 88.25 116 SER A O 1
ATOM 901 N N . GLY A 1 117 ? 6.468 -6.354 -25.508 1.00 88.00 117 GLY A N 1
ATOM 902 C CA . GLY A 1 117 ? 6.238 -7.740 -25.095 1.00 88.00 117 GLY A CA 1
ATOM 903 C C . GLY A 1 117 ? 6.330 -7.974 -23.585 1.00 88.00 117 GLY A C 1
ATOM 904 O O . GLY A 1 117 ? 6.272 -9.122 -23.145 1.00 88.00 117 GLY A O 1
ATOM 905 N N . GLU A 1 118 ? 6.469 -6.915 -22.786 1.00 90.69 118 GLU A N 1
ATOM 906 C CA . GLU A 1 118 ? 6.385 -7.007 -21.331 1.00 90.69 118 GLU A CA 1
ATOM 907 C C . GLU A 1 118 ? 4.919 -7.127 -20.912 1.00 90.69 118 GLU A C 1
ATOM 909 O O . GLU A 1 118 ? 4.024 -6.516 -21.505 1.00 90.69 118 GLU A O 1
ATOM 914 N N . ASN A 1 119 ? 4.674 -7.943 -19.889 1.00 95.81 119 ASN A N 1
ATOM 915 C CA . ASN A 1 119 ? 3.338 -8.211 -19.390 1.00 95.81 119 ASN A CA 1
ATOM 916 C C . ASN A 1 119 ? 3.220 -7.904 -17.895 1.00 95.81 119 ASN A C 1
ATOM 918 O O . ASN A 1 119 ? 4.145 -8.087 -17.104 1.00 95.81 119 ASN A O 1
ATOM 922 N N . PHE A 1 120 ? 2.035 -7.457 -17.498 1.00 95.81 120 PHE A N 1
ATOM 923 C CA . PHE A 1 120 ? 1.678 -7.260 -16.102 1.00 95.81 120 PHE A CA 1
ATOM 924 C C . PHE A 1 120 ? 0.322 -7.899 -15.845 1.00 95.81 120 PHE A C 1
ATOM 926 O O . PHE A 1 120 ? -0.649 -7.592 -16.530 1.00 95.81 120 PHE A O 1
ATOM 933 N N . THR A 1 121 ? 0.264 -8.811 -14.874 1.00 96.88 121 THR A N 1
ATOM 934 C CA . THR A 1 121 ? -0.946 -9.578 -14.559 1.00 96.88 121 THR A CA 1
ATOM 935 C C . THR A 1 121 ? -1.425 -9.268 -13.154 1.00 96.88 121 THR A C 1
ATOM 937 O O . THR A 1 121 ? -0.646 -9.332 -12.203 1.00 96.88 121 THR A O 1
ATOM 940 N N . VAL A 1 122 ? -2.723 -9.009 -13.021 1.00 96.44 122 VAL A N 1
ATOM 941 C CA . VAL A 1 122 ? -3.408 -8.863 -11.738 1.00 96.44 122 VAL A CA 1
ATOM 942 C C . VAL A 1 122 ? -4.506 -9.909 -11.637 1.00 96.44 122 VAL A C 1
ATOM 944 O O . VAL A 1 122 ? -5.296 -10.093 -12.559 1.00 96.44 122 VAL A O 1
ATOM 947 N N . GLN A 1 123 ? -4.562 -10.581 -10.492 1.00 97.69 123 GLN A N 1
ATOM 948 C CA . GLN A 1 123 ? -5.641 -11.493 -10.142 1.00 97.69 123 GLN A CA 1
ATOM 949 C C . GLN A 1 123 ? -6.544 -10.825 -9.110 1.00 97.69 123 GLN A C 1
ATOM 951 O O . GLN A 1 123 ? -6.060 -10.278 -8.118 1.00 97.69 123 GLN A O 1
ATOM 956 N N . THR A 1 124 ? -7.854 -10.862 -9.330 1.00 95.94 124 THR A N 1
ATOM 957 C CA . THR A 1 124 ? -8.819 -10.236 -8.422 1.00 95.94 124 THR A CA 1
ATOM 958 C C . THR A 1 124 ? -10.111 -11.041 -8.335 1.00 95.94 124 THR A C 1
ATOM 960 O O . THR A 1 124 ? -10.394 -11.881 -9.188 1.00 95.94 124 THR A O 1
ATOM 963 N N . ALA A 1 125 ? -10.876 -10.800 -7.272 1.00 96.69 125 ALA A N 1
ATOM 964 C CA . ALA A 1 125 ? -12.184 -11.396 -7.045 1.00 96.69 125 ALA A CA 1
ATOM 965 C C . ALA A 1 125 ? -13.122 -10.358 -6.422 1.00 96.69 125 ALA A C 1
ATOM 967 O O . ALA A 1 125 ? -12.748 -9.683 -5.458 1.00 96.69 125 ALA A O 1
ATOM 968 N N . TRP A 1 126 ? -14.327 -10.222 -6.969 1.00 95.56 126 TRP A N 1
ATOM 969 C CA . TRP A 1 126 ? -15.345 -9.260 -6.563 1.00 95.56 126 TRP A CA 1
ATOM 970 C C . TRP A 1 126 ? -16.651 -9.976 -6.244 1.00 95.56 126 TRP A C 1
ATOM 972 O O . TRP A 1 126 ? -17.063 -10.908 -6.924 1.00 95.56 126 TRP A O 1
ATOM 982 N N . SER A 1 127 ? -17.325 -9.515 -5.200 1.00 91.62 127 SER A N 1
ATOM 983 C CA . SER A 1 127 ? -18.617 -10.032 -4.761 1.00 91.62 127 SER A CA 1
ATOM 984 C C . SER A 1 127 ? -19.558 -8.848 -4.615 1.00 91.62 127 SER A C 1
ATOM 986 O O . SER A 1 127 ? -19.201 -7.893 -3.928 1.00 91.62 127 SER A O 1
ATOM 988 N N . ASN A 1 128 ? -20.743 -8.926 -5.223 1.00 83.75 128 ASN A N 1
ATOM 989 C CA . ASN A 1 128 ? -21.782 -7.900 -5.095 1.00 83.75 128 ASN A CA 1
ATOM 990 C C . ASN A 1 128 ? -22.823 -8.255 -4.018 1.00 83.75 128 ASN A C 1
ATOM 992 O O . ASN A 1 128 ? -23.915 -7.697 -3.972 1.00 83.75 128 ASN A O 1
ATOM 996 N N . LYS A 1 129 ? -22.498 -9.214 -3.138 1.00 76.06 129 LYS A N 1
ATOM 997 C CA . LYS A 1 129 ? -23.344 -9.538 -1.987 1.00 76.06 129 LYS A CA 1
ATOM 998 C C . LYS A 1 129 ? -23.570 -8.273 -1.168 1.00 76.06 129 LYS A C 1
ATOM 1000 O O . LYS A 1 129 ? -22.602 -7.598 -0.809 1.00 76.06 129 LYS A O 1
ATOM 1005 N N . GLU A 1 130 ? -24.840 -7.992 -0.877 1.00 62.38 130 GLU A N 1
ATOM 1006 C CA . GLU A 1 130 ? -25.245 -6.883 -0.022 1.00 62.38 130 GLU A CA 1
ATOM 1007 C C . GLU A 1 130 ? -24.367 -6.857 1.231 1.00 62.38 130 GLU A C 1
ATOM 1009 O O . GLU A 1 130 ? -24.066 -7.898 1.827 1.00 62.38 130 GLU A O 1
ATOM 1014 N N . LYS A 1 131 ? -23.902 -5.658 1.596 1.00 53.44 131 LYS A N 1
ATOM 1015 C CA . LYS A 1 131 ? -23.095 -5.455 2.797 1.00 53.44 131 LYS A CA 1
ATOM 1016 C C . LYS A 1 131 ? -23.863 -6.055 3.970 1.00 53.44 131 LYS A C 1
ATOM 1018 O O . LYS A 1 131 ? -24.890 -5.517 4.370 1.00 53.44 131 LYS A O 1
ATOM 1023 N N . TYR A 1 132 ? -23.368 -7.156 4.527 1.00 45.41 132 TYR A N 1
ATOM 1024 C CA . TYR A 1 132 ? -23.883 -7.649 5.792 1.00 45.41 132 TYR A CA 1
ATOM 1025 C C . TYR A 1 132 ? -23.633 -6.552 6.824 1.00 45.41 132 TYR A C 1
ATOM 1027 O O . TYR A 1 132 ? -22.484 -6.284 7.184 1.00 45.41 132 TYR A O 1
ATOM 1035 N N . GLU A 1 133 ? -24.699 -5.890 7.275 1.00 36.19 133 GLU A N 1
ATOM 1036 C CA . GLU A 1 133 ? -24.633 -5.019 8.438 1.00 36.19 133 GLU A CA 1
ATOM 1037 C C . GLU A 1 133 ? -24.239 -5.887 9.629 1.00 36.19 133 GLU A C 1
ATOM 1039 O O . GLU A 1 133 ? -25.042 -6.615 10.216 1.00 36.19 133 GLU A O 1
ATOM 1044 N N . LEU A 1 134 ? -22.957 -5.844 9.977 1.00 31.27 134 LEU A N 1
ATOM 1045 C CA . LEU A 1 134 ? -22.453 -6.443 11.195 1.00 31.27 134 LEU A CA 1
ATOM 1046 C C . LEU A 1 134 ? -23.002 -5.605 12.349 1.00 31.27 134 LEU A C 1
ATOM 1048 O O . LEU A 1 134 ? -22.385 -4.641 12.799 1.00 31.27 134 LEU A O 1
ATOM 1052 N N . THR A 1 135 ? -24.201 -5.952 12.825 1.00 34.09 135 THR A N 1
ATOM 1053 C CA . THR A 1 135 ? -24.747 -5.377 14.051 1.00 34.09 135 THR A CA 1
ATOM 1054 C C . THR A 1 135 ? -23.940 -5.932 15.219 1.00 34.09 135 THR A C 1
ATOM 1056 O O . THR A 1 135 ? -24.317 -6.908 15.874 1.00 34.09 135 THR A O 1
ATOM 1059 N N . VAL A 1 136 ? -22.784 -5.325 15.480 1.00 36.19 136 VAL A N 1
ATOM 1060 C CA . VAL A 1 136 ? -21.996 -5.610 16.672 1.00 36.19 136 VAL A CA 1
ATOM 1061 C C . VAL A 1 136 ? -22.803 -5.089 17.853 1.00 36.19 136 VAL A C 1
ATOM 1063 O O . VAL A 1 136 ? -22.762 -3.912 18.204 1.00 36.19 136 VAL A O 1
ATOM 1066 N N . LYS A 1 137 ? -23.583 -5.977 18.474 1.00 35.66 137 LYS A N 1
ATOM 1067 C CA . LYS A 1 137 ? -24.181 -5.709 19.779 1.00 35.66 137 LYS A CA 1
ATOM 1068 C C . LYS A 1 137 ? -23.036 -5.663 20.779 1.00 35.66 137 LYS A C 1
ATOM 1070 O O . LYS A 1 137 ? -22.663 -6.688 21.347 1.00 35.66 137 LYS A O 1
ATOM 1075 N N . ALA A 1 138 ? -22.457 -4.477 20.955 1.00 38.72 138 ALA A N 1
ATOM 1076 C CA . ALA A 1 138 ? -21.496 -4.220 22.008 1.00 38.72 138 ALA A CA 1
ATOM 1077 C C . ALA A 1 138 ? -22.158 -4.619 23.329 1.00 38.72 138 ALA A C 1
ATOM 1079 O O . ALA A 1 138 ? -23.113 -3.994 23.798 1.00 38.72 138 ALA A O 1
ATOM 1080 N N . LYS A 1 139 ? -21.695 -5.732 23.898 1.00 40.44 139 LYS A N 1
ATOM 1081 C CA . LYS A 1 139 ? -22.062 -6.139 25.247 1.00 40.44 139 LYS A CA 1
ATOM 1082 C C . LYS A 1 139 ? -21.579 -4.991 26.124 1.00 40.44 139 LYS A C 1
ATOM 1084 O O . LYS A 1 139 ? -20.376 -4.749 26.129 1.00 40.44 139 LYS A O 1
ATOM 1089 N N . LYS A 1 140 ? -22.496 -4.250 26.768 1.00 41.56 140 LYS A N 1
ATOM 1090 C CA . LYS A 1 140 ? -22.142 -3.175 27.707 1.00 41.56 140 LYS A CA 1
ATOM 1091 C C . LYS A 1 140 ? -21.055 -3.726 28.621 1.00 41.56 140 LYS A C 1
ATOM 1093 O O . LYS A 1 140 ? -21.324 -4.624 29.420 1.00 41.56 140 LYS A O 1
ATOM 1098 N N . ALA A 1 141 ? -19.820 -3.277 28.415 1.00 44.84 141 ALA A N 1
ATOM 1099 C CA . ALA A 1 141 ? -18.752 -3.580 29.338 1.00 44.84 141 ALA A CA 1
ATOM 1100 C C . ALA A 1 141 ? -19.213 -2.981 30.662 1.00 44.84 141 ALA A C 1
ATOM 1102 O O . ALA A 1 141 ? -19.628 -1.823 30.686 1.00 44.84 141 ALA A O 1
ATOM 1103 N N . ASN A 1 142 ? -19.241 -3.801 31.714 1.00 44.81 142 ASN A N 1
ATOM 1104 C CA . ASN A 1 142 ? -19.495 -3.321 33.066 1.00 44.81 142 ASN A CA 1
ATOM 1105 C C . ASN A 1 142 ? -18.649 -2.065 33.258 1.00 44.81 142 ASN A C 1
ATOM 1107 O O . ASN A 1 142 ? -17.437 -2.151 33.052 1.00 44.81 142 ASN A O 1
ATOM 1111 N N . GLU A 1 143 ? -19.313 -0.944 33.545 1.00 49.16 143 GLU A N 1
ATOM 1112 C CA . GLU A 1 143 ? -18.730 0.379 33.762 1.00 49.16 143 GLU A CA 1
ATOM 1113 C C . GLU A 1 143 ? -17.537 0.229 34.713 1.00 49.16 143 GLU A C 1
ATOM 1115 O O . GLU A 1 143 ? -17.686 0.143 35.931 1.00 49.16 143 GLU A O 1
ATOM 1120 N N . LYS A 1 144 ? -16.337 0.073 34.147 1.00 53.03 144 LYS A N 1
ATOM 1121 C CA . LYS A 1 144 ? -15.099 0.191 34.904 1.00 53.03 144 LYS A CA 1
ATOM 1122 C C . LYS A 1 144 ? -14.928 1.675 35.142 1.00 53.03 144 LYS A C 1
ATOM 1124 O O . LYS A 1 144 ? -15.072 2.433 34.190 1.00 53.03 144 LYS A O 1
ATOM 1129 N N . GLU A 1 145 ? -14.673 2.015 36.405 1.00 51.09 145 GLU A N 1
ATOM 1130 C CA . GLU A 1 145 ? -14.488 3.361 36.949 1.00 51.09 145 GLU A CA 1
ATOM 1131 C C . GLU A 1 145 ? -14.131 4.380 35.872 1.00 51.09 145 GLU A C 1
ATOM 1133 O O . GLU A 1 145 ? -12.997 4.475 35.401 1.00 51.09 145 GLU A O 1
ATOM 1138 N N . ASP A 1 146 ? -15.170 5.095 35.459 1.00 46.44 146 ASP A N 1
ATOM 1139 C CA . ASP A 1 146 ? -15.074 6.192 34.526 1.00 46.44 146 ASP A CA 1
ATOM 1140 C C . ASP A 1 146 ? -14.123 7.217 35.153 1.00 46.44 146 ASP A C 1
ATOM 1142 O O . ASP A 1 146 ? -14.319 7.630 36.302 1.00 46.44 146 ASP A O 1
ATOM 1146 N N . PHE A 1 147 ? -13.052 7.593 34.452 1.00 52.69 147 PHE A N 1
ATOM 1147 C CA . PHE A 1 147 ? -12.124 8.619 34.928 1.00 52.69 147 PHE A CA 1
ATOM 1148 C C . PHE A 1 147 ? -12.857 9.969 34.908 1.00 52.69 147 PHE A C 1
ATOM 1150 O O . PHE A 1 147 ? -12.748 10.762 33.970 1.00 52.69 147 PHE A O 1
ATOM 1157 N N . THR A 1 148 ? -13.651 10.236 35.945 1.00 47.75 148 THR A N 1
ATOM 1158 C CA . THR A 1 148 ? -14.459 11.445 36.054 1.00 47.75 148 THR A CA 1
ATOM 1159 C C . THR A 1 148 ? -13.559 12.667 36.259 1.00 47.75 148 THR A C 1
ATOM 1161 O O . THR A 1 148 ? -13.015 12.931 37.329 1.00 47.75 148 THR A O 1
ATOM 1164 N N . GLU A 1 149 ? -13.423 13.426 35.178 1.00 47.91 149 GLU A N 1
ATOM 1165 C CA . GLU A 1 149 ? -13.344 14.890 35.099 1.00 47.91 149 GLU A CA 1
ATOM 1166 C C . GLU A 1 149 ? -12.179 15.675 35.734 1.00 47.91 149 GLU A C 1
ATOM 1168 O O . GLU A 1 149 ? -12.131 16.885 35.504 1.00 47.91 149 GLU A O 1
ATOM 1173 N N . ARG A 1 150 ? -11.218 15.099 36.475 1.00 42.72 150 ARG A N 1
ATOM 1174 C CA . ARG A 1 150 ? -10.153 15.925 37.111 1.00 42.72 150 ARG A CA 1
ATOM 1175 C C . ARG A 1 150 ? -8.703 15.466 36.997 1.00 42.72 150 ARG A C 1
ATOM 1177 O O . ARG A 1 150 ? -7.835 16.062 37.641 1.00 42.72 150 ARG A O 1
ATOM 1184 N N . GLU A 1 151 ? -8.388 14.501 36.144 1.00 51.22 151 GLU A N 1
ATOM 1185 C CA . GLU A 1 151 ? -6.994 14.100 35.921 1.00 51.22 151 GLU A CA 1
ATOM 1186 C C . GLU A 1 151 ? -6.584 14.290 34.460 1.00 51.22 151 GLU A C 1
ATOM 1188 O O . GLU A 1 151 ? -6.381 13.334 33.722 1.00 51.22 151 GLU A O 1
ATOM 1193 N N . ASN A 1 152 ? -6.409 15.555 34.046 1.00 54.25 152 ASN A N 1
ATOM 1194 C CA . ASN A 1 152 ? -5.432 15.876 32.995 1.00 54.25 152 ASN A CA 1
ATOM 1195 C C . ASN A 1 152 ? -4.168 15.086 33.318 1.00 54.25 152 ASN A C 1
ATOM 1197 O O . ASN A 1 152 ? -3.692 15.295 34.431 1.00 54.25 152 ASN A O 1
ATOM 1201 N N . LEU A 1 153 ? -3.692 14.214 32.416 1.00 61.88 153 LEU A N 1
ATOM 1202 C CA . LEU A 1 153 ? -2.551 13.294 32.580 1.00 61.88 153 LEU A CA 1
ATOM 1203 C C . LEU A 1 153 ? -1.582 13.779 33.683 1.00 61.88 153 LEU A C 1
ATOM 1205 O O . LEU A 1 153 ? -0.669 14.569 33.427 1.00 61.88 153 LEU A O 1
ATOM 1209 N N . LYS A 1 154 ? -1.863 13.433 34.950 1.00 57.88 154 LYS A N 1
ATOM 1210 C CA . LYS A 1 154 ? -1.179 14.075 36.080 1.00 57.88 154 LYS A CA 1
ATOM 1211 C C . LYS A 1 154 ? 0.222 13.488 36.174 1.00 57.88 154 LYS A C 1
ATOM 1213 O O . LYS A 1 154 ? 0.426 12.297 35.970 1.00 57.88 154 LYS A O 1
ATOM 1218 N N . ARG A 1 155 ? 1.179 14.345 36.539 1.00 57.00 155 ARG A N 1
ATOM 1219 C CA . ARG A 1 155 ? 2.635 14.097 36.552 1.00 57.00 155 ARG A CA 1
ATOM 1220 C C . ARG A 1 155 ? 3.115 12.821 37.258 1.00 57.00 155 ARG A C 1
ATOM 1222 O O . ARG A 1 155 ? 4.276 12.475 37.084 1.00 57.00 155 ARG A O 1
ATOM 1229 N N . SER A 1 156 ? 2.305 12.178 38.099 1.00 61.62 156 SER A N 1
ATOM 1230 C CA . SER A 1 156 ? 2.767 11.070 38.940 1.00 61.62 156 SER A CA 1
ATOM 1231 C C . SER A 1 156 ? 2.935 9.756 38.181 1.00 61.62 156 SER A C 1
ATOM 1233 O O . SER A 1 156 ? 3.862 9.026 38.506 1.00 61.62 156 SER A O 1
ATOM 1235 N N . ASN A 1 157 ? 2.108 9.472 37.166 1.00 69.25 157 ASN A N 1
ATOM 1236 C CA . ASN A 1 157 ? 2.180 8.231 36.392 1.00 69.25 157 ASN A CA 1
ATOM 1237 C C . ASN A 1 157 ? 1.971 8.514 34.908 1.00 69.25 157 ASN A C 1
ATOM 1239 O O . ASN A 1 157 ? 0.861 8.796 34.464 1.00 69.25 157 ASN A O 1
ATOM 1243 N N . CYS A 1 158 ? 3.049 8.404 34.142 1.00 87.56 158 CYS A N 1
ATOM 1244 C CA . CYS A 1 158 ? 3.035 8.650 32.701 1.00 87.56 158 CYS A CA 1
ATOM 1245 C C . CYS A 1 158 ? 3.192 7.354 31.914 1.00 87.56 158 CYS A C 1
ATOM 1247 O O . CYS A 1 158 ? 3.434 7.386 30.720 1.00 87.56 158 CYS A O 1
ATOM 1249 N N . VAL A 1 159 ? 3.034 6.215 32.592 1.00 92.31 159 VAL A N 1
ATOM 1250 C CA . VAL A 1 159 ? 2.963 4.892 31.982 1.00 92.31 159 VAL A CA 1
ATOM 1251 C C . VAL A 1 159 ? 1.582 4.315 32.264 1.00 92.31 159 VAL A C 1
ATOM 1253 O O . VAL A 1 159 ? 1.177 4.190 33.421 1.00 92.31 159 VAL A O 1
ATOM 1256 N N . TYR A 1 160 ? 0.877 3.959 31.201 1.00 91.00 160 TYR A N 1
ATOM 1257 C CA . TYR A 1 160 ? -0.475 3.424 31.209 1.00 91.00 160 TYR A CA 1
ATOM 1258 C C . TYR A 1 160 ? -0.430 1.977 30.720 1.00 91.00 160 TYR A C 1
ATOM 1260 O O . TYR A 1 160 ? -0.155 1.726 29.550 1.00 91.00 160 TYR A O 1
ATOM 1268 N N . LYS A 1 161 ? -0.655 1.019 31.625 1.00 92.88 161 LYS A N 1
ATOM 1269 C CA . LYS A 1 161 ? -0.440 -0.417 31.355 1.00 92.88 161 LYS A CA 1
ATOM 1270 C C . LYS A 1 161 ? -1.614 -1.130 30.684 1.00 92.88 161 LYS A C 1
ATOM 1272 O O . LYS A 1 161 ? -1.479 -2.264 30.231 1.00 92.88 161 LYS A O 1
ATOM 1277 N N . ASP A 1 162 ? -2.777 -0.495 30.664 1.00 91.50 162 ASP A N 1
ATOM 1278 C CA . ASP A 1 162 ? -4.015 -1.078 30.161 1.00 91.50 162 ASP A CA 1
ATOM 1279 C C . ASP A 1 162 ? -4.569 -0.300 28.973 1.00 91.50 162 ASP A C 1
ATOM 1281 O O . ASP A 1 162 ? -4.084 0.780 28.642 1.00 91.50 162 ASP A O 1
ATOM 1285 N N . ASN A 1 163 ? -5.584 -0.873 28.324 1.00 91.88 163 ASN A N 1
ATOM 1286 C CA . ASN A 1 163 ? -6.347 -0.156 27.312 1.00 91.88 163 ASN A CA 1
ATOM 1287 C C . ASN A 1 163 ? -7.058 1.023 27.976 1.00 91.88 163 ASN A C 1
ATOM 1289 O O . ASN A 1 163 ? -7.768 0.825 28.966 1.00 91.88 163 ASN A O 1
ATOM 1293 N N . ILE A 1 164 ? -6.884 2.223 27.425 1.00 92.19 164 ILE A N 1
ATOM 1294 C CA . ILE A 1 164 ? -7.494 3.443 27.962 1.00 92.19 164 ILE A CA 1
ATOM 1295 C C . ILE A 1 164 ? -8.383 4.090 26.913 1.00 92.19 164 ILE A C 1
ATOM 1297 O O . ILE A 1 164 ? -7.961 4.334 25.785 1.00 92.19 164 ILE A O 1
ATOM 1301 N N . GLU A 1 165 ? -9.600 4.430 27.318 1.00 92.81 165 GLU A N 1
ATOM 1302 C CA . GLU A 1 165 ? -10.497 5.296 26.566 1.00 92.81 165 GLU A CA 1
ATOM 1303 C C . GLU A 1 165 ? -10.741 6.575 27.363 1.00 92.81 165 GLU A C 1
ATOM 1305 O O . GLU A 1 165 ? -11.137 6.537 28.527 1.00 92.81 165 GLU A O 1
ATOM 1310 N N . PHE A 1 166 ? -10.483 7.718 26.735 1.00 89.19 166 PHE A N 1
ATOM 1311 C CA . PHE A 1 166 ? -10.718 9.020 27.337 1.00 89.19 166 PHE A CA 1
ATOM 1312 C C . PHE A 1 166 ? -12.089 9.543 26.925 1.00 89.19 166 PHE A C 1
ATOM 1314 O O . PHE A 1 166 ? -12.282 10.000 25.808 1.00 89.19 166 PHE A O 1
ATOM 1321 N N . ILE A 1 167 ? -13.042 9.581 27.846 1.00 87.69 167 ILE A N 1
ATOM 1322 C CA . ILE A 1 167 ? -14.402 10.084 27.583 1.00 87.69 167 ILE A CA 1
ATOM 1323 C C . ILE A 1 167 ? -14.490 11.601 27.316 1.00 87.69 167 ILE A C 1
ATOM 1325 O O . ILE A 1 167 ? -15.577 12.159 27.207 1.00 87.69 167 ILE A O 1
ATOM 1329 N N . LYS A 1 168 ? -13.357 12.309 27.233 1.00 89.75 168 LYS A N 1
ATOM 1330 C CA . LYS A 1 168 ? -13.276 13.758 27.005 1.00 89.75 168 LYS A CA 1
ATOM 1331 C C . LYS A 1 168 ? -12.108 14.111 26.095 1.00 89.75 168 LYS A C 1
ATOM 1333 O O . LYS A 1 168 ? -11.193 13.315 25.909 1.00 89.75 168 LYS A O 1
ATOM 1338 N N . HIS A 1 169 ? -12.128 15.333 25.565 1.00 91.50 169 HIS A N 1
ATOM 1339 C CA . HIS A 1 169 ? -10.984 15.888 24.849 1.00 91.50 169 HIS A CA 1
ATOM 1340 C C . HIS A 1 169 ? -9.788 16.002 25.798 1.00 91.50 169 HIS A C 1
ATOM 1342 O O . HIS A 1 169 ? -9.911 16.587 26.878 1.00 91.50 169 HIS A O 1
ATOM 1348 N N . ILE A 1 170 ? -8.638 15.465 25.397 1.00 91.50 170 ILE A N 1
ATOM 1349 C CA . ILE A 1 170 ? -7.428 15.479 26.222 1.00 91.50 170 ILE A CA 1
ATOM 1350 C C . ILE A 1 170 ? -6.466 16.534 25.712 1.00 91.50 170 ILE A C 1
ATOM 1352 O O . ILE A 1 170 ? -6.114 16.536 24.539 1.00 91.50 170 ILE A O 1
ATOM 1356 N N . THR A 1 171 ? -5.989 17.388 26.615 1.00 90.19 171 THR A N 1
ATOM 1357 C CA . THR A 1 171 ? -4.917 18.341 26.326 1.00 90.19 171 THR A CA 1
ATOM 1358 C C . THR A 1 171 ? -3.699 17.996 27.167 1.00 90.19 171 THR A C 1
ATOM 1360 O O . THR A 1 171 ? -3.762 18.057 28.397 1.00 90.19 171 THR A O 1
ATOM 1363 N N . THR A 1 172 ? -2.583 17.643 26.529 1.00 88.75 172 THR A N 1
ATOM 1364 C CA . THR A 1 172 ? -1.325 17.453 27.252 1.00 88.75 172 THR A CA 1
ATOM 1365 C C . THR A 1 172 ? -0.692 18.808 27.568 1.00 88.75 172 THR A C 1
ATOM 1367 O O . THR A 1 172 ? -0.834 19.763 26.794 1.00 88.75 172 THR A O 1
ATOM 1370 N N . PRO A 1 173 ? 0.006 18.949 28.705 1.00 86.19 173 PRO A N 1
ATOM 1371 C CA . PRO A 1 173 ? 0.665 20.205 29.022 1.00 86.19 173 PRO A CA 1
ATOM 1372 C C . PRO A 1 173 ? 1.937 20.393 28.172 1.00 86.19 173 PRO A C 1
ATOM 1374 O O . PRO A 1 173 ? 2.376 19.496 27.457 1.00 86.19 173 PRO A O 1
ATOM 1377 N N . ASN A 1 174 ? 2.562 21.571 28.257 1.00 87.00 174 ASN A N 1
ATOM 1378 C CA . ASN A 1 174 ? 3.865 21.819 27.630 1.00 87.00 174 ASN A CA 1
ATOM 1379 C C . ASN A 1 174 ? 4.951 20.944 28.291 1.00 87.00 174 ASN A C 1
ATOM 1381 O O . ASN A 1 174 ? 5.140 21.006 29.510 1.00 87.00 174 ASN A O 1
ATOM 1385 N N . GLY A 1 175 ? 5.645 20.146 27.481 1.00 76.81 175 GLY A N 1
ATOM 1386 C CA . GLY A 1 175 ? 6.525 19.053 27.879 1.00 76.81 175 GLY A CA 1
ATOM 1387 C C . GLY A 1 175 ? 7.952 19.433 28.277 1.00 76.81 175 GLY A C 1
ATOM 1388 O O . GLY A 1 175 ? 8.741 18.541 28.568 1.00 76.81 175 GLY A O 1
ATOM 1389 N N . ASN A 1 176 ? 8.302 20.723 28.364 1.00 73.12 176 ASN A N 1
ATOM 1390 C CA . ASN A 1 176 ? 9.601 21.166 28.898 1.00 73.12 176 ASN A CA 1
ATOM 1391 C C . ASN A 1 176 ? 9.784 20.725 30.371 1.00 73.12 176 ASN A C 1
ATOM 1393 O O . ASN A 1 176 ? 9.447 21.466 31.295 1.00 73.12 176 ASN A O 1
ATOM 1397 N N . GLY A 1 177 ? 10.302 19.511 30.586 1.00 62.69 177 GLY A N 1
ATOM 1398 C CA . GLY A 1 177 ? 10.482 18.882 31.900 1.00 62.69 177 GLY A CA 1
ATOM 1399 C C . GLY A 1 177 ? 9.318 17.995 32.357 1.00 62.69 177 GLY A C 1
ATOM 1400 O O . GLY A 1 177 ? 9.201 17.729 33.553 1.00 62.69 177 GLY A O 1
ATOM 1401 N N . GLN A 1 178 ? 8.441 17.567 31.444 1.00 66.25 178 GLN A N 1
ATOM 1402 C CA . GLN A 1 178 ? 7.376 16.616 31.767 1.00 66.25 178 GLN A CA 1
ATOM 1403 C C . GLN A 1 178 ? 7.739 15.210 31.318 1.00 66.25 178 GLN A C 1
ATOM 1405 O O . GLN A 1 178 ? 8.577 14.999 30.448 1.00 66.25 178 GLN A O 1
ATOM 1410 N N . CYS A 1 179 ? 7.123 14.247 31.981 1.00 80.06 179 CYS A N 1
ATOM 1411 C CA . CYS A 1 179 ? 7.250 12.849 31.643 1.00 80.06 179 CYS A CA 1
ATOM 1412 C C . CYS A 1 179 ? 6.733 12.564 30.224 1.00 80.06 179 CYS A C 1
ATOM 1414 O O . CYS A 1 179 ? 5.756 13.155 29.765 1.00 80.06 179 CYS A O 1
ATOM 1416 N N . GLN A 1 180 ? 7.373 11.610 29.561 1.00 90.38 180 GLN A N 1
ATOM 1417 C CA . GLN A 1 180 ? 6.861 11.001 28.342 1.00 90.38 180 GLN A CA 1
ATOM 1418 C C . GLN A 1 180 ? 5.637 10.145 28.691 1.00 90.38 180 GLN A C 1
ATOM 1420 O O . GLN A 1 180 ? 5.718 9.304 29.590 1.00 90.38 180 GLN A O 1
ATOM 1425 N N . HIS A 1 181 ? 4.513 10.350 28.002 1.00 92.38 181 HIS A N 1
ATOM 1426 C CA . HIS A 1 181 ? 3.320 9.524 28.189 1.00 92.38 181 HIS A CA 1
ATOM 1427 C C . HIS A 1 181 ? 3.444 8.252 27.346 1.00 92.38 181 HIS A C 1
ATOM 1429 O O . HIS A 1 181 ? 3.448 8.313 26.121 1.00 92.38 181 HIS A O 1
ATOM 1435 N N . ILE A 1 182 ? 3.544 7.101 27.998 1.00 94.31 182 ILE A N 1
ATOM 1436 C CA . ILE A 1 182 ? 3.695 5.789 27.377 1.00 94.31 182 ILE A CA 1
ATOM 1437 C C . ILE A 1 182 ? 2.434 4.976 27.653 1.00 94.31 182 ILE A C 1
ATOM 1439 O O . ILE A 1 182 ? 2.119 4.673 28.800 1.00 94.31 182 ILE A O 1
ATOM 1443 N N . PHE A 1 183 ? 1.728 4.590 26.602 1.00 94.62 183 PHE A N 1
ATOM 1444 C CA . PHE A 1 183 ? 0.613 3.656 26.649 1.00 94.62 183 PHE A CA 1
ATOM 1445 C C . PHE A 1 183 ? 1.130 2.287 26.203 1.00 94.62 183 PHE A C 1
ATOM 1447 O O . PHE A 1 183 ? 1.479 2.100 25.038 1.00 94.62 183 PHE A O 1
ATOM 1454 N N . GLU A 1 184 ? 1.233 1.335 27.134 1.00 95.31 184 GLU A N 1
ATOM 1455 C CA . GLU A 1 184 ? 1.706 -0.029 26.847 1.00 95.31 184 GLU A CA 1
ATOM 1456 C C . GLU A 1 184 ? 0.702 -0.831 26.011 1.00 95.31 184 GLU A C 1
ATOM 1458 O O . GLU A 1 184 ? 1.091 -1.819 25.393 1.00 95.31 184 GLU A O 1
ATOM 1463 N N . LYS A 1 185 ? -0.564 -0.398 25.970 1.00 96.06 185 LYS A N 1
ATOM 1464 C CA . LYS A 1 185 ? -1.623 -0.975 25.135 1.00 96.06 185 LYS A CA 1
ATOM 1465 C C . LYS A 1 185 ? -2.328 0.098 24.299 1.00 96.06 185 LYS A C 1
ATOM 1467 O O . LYS A 1 185 ? -1.793 1.189 24.097 1.00 96.06 185 LYS A O 1
ATOM 1472 N N . SER A 1 186 ? -3.512 -0.222 23.785 1.00 95.88 186 SER A N 1
ATOM 1473 C CA . SER A 1 186 ? -4.286 0.649 22.906 1.00 95.88 186 SER A CA 1
ATOM 1474 C C . SER A 1 186 ? -4.889 1.853 23.646 1.00 95.88 186 SER A C 1
ATOM 1476 O O . SER A 1 186 ? -5.307 1.753 24.802 1.00 95.88 186 SER A O 1
ATOM 1478 N N . ALA A 1 187 ? -4.963 2.998 22.967 1.00 95.56 187 ALA A N 1
ATOM 1479 C CA . ALA A 1 187 ? -5.515 4.238 23.512 1.00 95.56 187 ALA A CA 1
ATOM 1480 C C . ALA A 1 187 ? -6.580 4.834 22.581 1.00 95.56 187 ALA A C 1
ATOM 1482 O O . ALA A 1 187 ? -6.405 4.869 21.360 1.00 95.56 187 ALA A O 1
ATOM 1483 N N . LYS A 1 188 ? -7.679 5.334 23.155 1.00 95.56 188 LYS A N 1
ATOM 1484 C CA . LYS A 1 188 ? -8.798 5.923 22.413 1.00 95.56 188 LYS A CA 1
ATOM 1485 C C . LYS A 1 188 ? -9.125 7.334 22.905 1.00 95.56 188 LYS A C 1
ATOM 1487 O O . LYS A 1 188 ? -9.366 7.549 24.091 1.00 95.56 188 LYS A O 1
ATOM 1492 N N . PHE A 1 189 ? -9.166 8.282 21.970 1.00 94.50 189 PHE A N 1
ATOM 1493 C CA . PHE A 1 189 ? -9.483 9.701 22.166 1.00 94.50 189 PHE A CA 1
ATOM 1494 C C . PHE A 1 189 ? -10.704 10.087 21.304 1.00 94.50 189 PHE A C 1
ATOM 1496 O O . PHE A 1 189 ? -10.566 10.807 20.311 1.00 94.50 189 PHE A O 1
ATOM 1503 N N . PRO A 1 190 ? -11.911 9.611 21.659 1.00 92.38 190 PRO A N 1
ATOM 1504 C CA . PRO A 1 190 ? -13.147 9.797 20.894 1.00 92.38 190 PRO A CA 1
ATOM 1505 C C . PRO A 1 190 ? -13.602 11.258 20.790 1.00 92.38 190 PRO A C 1
ATOM 1507 O O . PRO A 1 190 ? -14.470 11.568 19.988 1.00 92.38 190 PRO A O 1
ATOM 1510 N N . HIS A 1 191 ? -13.025 12.163 21.581 1.00 91.75 191 HIS A N 1
ATOM 1511 C CA . HIS A 1 191 ? -13.290 13.603 21.507 1.00 91.75 191 HIS A CA 1
ATOM 1512 C C . HIS A 1 191 ? -12.050 14.413 21.105 1.00 91.75 191 HIS A C 1
ATOM 1514 O O . HIS A 1 191 ? -12.055 15.640 21.196 1.00 91.75 191 HIS A O 1
ATOM 1520 N N . GLY A 1 192 ? -10.983 13.730 20.691 1.00 91.88 192 GLY A N 1
ATOM 1521 C CA . GLY A 1 192 ? -9.747 14.319 20.197 1.00 91.88 192 GLY A CA 1
ATOM 1522 C C . GLY A 1 192 ? -8.644 14.514 21.241 1.00 91.88 192 GLY A C 1
ATOM 1523 O O . GLY A 1 192 ? -8.847 14.396 22.454 1.00 91.88 192 GLY A O 1
ATOM 1524 N N . LEU A 1 193 ? -7.450 14.805 20.727 1.00 92.38 193 LEU A N 1
ATOM 1525 C CA . LEU A 1 193 ? -6.210 14.967 21.484 1.00 92.38 193 LEU A CA 1
ATOM 1526 C C . LEU A 1 193 ? -5.479 16.245 21.052 1.00 92.38 193 LEU A C 1
ATOM 1528 O O . LEU A 1 193 ? -5.134 16.408 19.882 1.00 92.38 193 LEU A O 1
ATOM 1532 N N . THR A 1 194 ? -5.182 17.128 22.000 1.00 91.50 194 THR A N 1
ATOM 1533 C CA . THR A 1 194 ? -4.300 18.283 21.813 1.00 91.50 194 THR A CA 1
ATOM 1534 C C . THR A 1 194 ? -2.991 18.059 22.559 1.00 91.50 194 THR A C 1
ATOM 1536 O O . THR A 1 194 ? -2.954 18.070 23.784 1.00 91.50 194 THR A O 1
ATOM 1539 N N . MET A 1 195 ? -1.887 17.878 21.845 1.00 91.50 195 MET A N 1
ATOM 1540 C CA . MET A 1 195 ? -0.565 17.783 22.455 1.00 91.50 195 MET A CA 1
ATOM 1541 C C . MET A 1 195 ? 0.026 19.179 22.664 1.00 91.50 195 MET A C 1
ATOM 1543 O O . MET A 1 195 ? 0.096 19.974 21.728 1.00 91.50 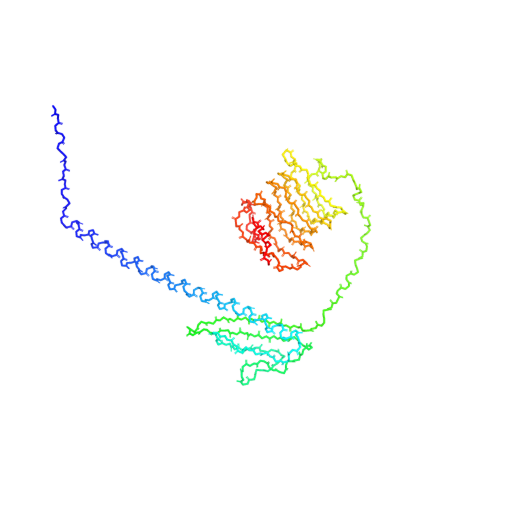195 MET A O 1
ATOM 1547 N N . GLY A 1 196 ? 0.489 19.486 23.873 1.00 89.38 196 GLY A N 1
ATOM 1548 C CA . GLY A 1 196 ? 1.257 20.695 24.155 1.00 89.38 196 GLY A CA 1
ATOM 1549 C C . GLY A 1 196 ? 2.614 20.715 23.439 1.00 89.38 196 GLY A C 1
ATOM 1550 O O . GLY A 1 196 ? 3.074 19.720 22.886 1.00 89.38 196 GLY A O 1
ATOM 1551 N N . THR A 1 197 ? 3.283 21.869 23.436 1.00 89.81 197 THR A N 1
ATOM 1552 C CA . THR A 1 197 ? 4.662 22.015 22.926 1.00 89.81 197 THR A CA 1
ATOM 1553 C C . THR A 1 197 ? 5.607 21.040 23.646 1.00 89.81 197 THR A C 1
ATOM 1555 O O . THR A 1 197 ? 5.483 20.902 24.854 1.00 89.81 197 THR A O 1
ATOM 1558 N N . HIS A 1 198 ? 6.542 20.386 22.948 1.00 90.06 198 HIS A N 1
ATOM 1559 C CA . HIS A 1 198 ? 7.475 19.378 23.505 1.00 90.06 198 HIS A CA 1
ATOM 1560 C C . HIS A 1 198 ? 6.817 18.179 24.214 1.00 90.06 198 HIS A C 1
ATOM 1562 O O . HIS A 1 198 ? 7.471 17.513 25.009 1.00 90.06 198 HIS A O 1
ATOM 1568 N N . ALA A 1 199 ? 5.524 17.923 24.002 1.00 90.19 199 ALA A N 1
ATOM 1569 C CA . ALA A 1 199 ? 4.891 16.737 24.562 1.00 90.19 199 ALA A CA 1
ATOM 1570 C C . ALA A 1 199 ? 5.282 15.491 23.758 1.00 90.19 199 ALA A C 1
ATOM 1572 O O . ALA A 1 199 ? 5.164 15.490 22.531 1.00 90.19 199 ALA A O 1
ATOM 1573 N N . ASP A 1 200 ? 5.664 14.429 24.462 1.00 91.38 200 ASP A N 1
ATOM 1574 C CA . ASP A 1 200 ? 6.004 13.140 23.869 1.00 91.38 200 ASP A CA 1
ATOM 1575 C C . ASP A 1 200 ? 4.985 12.083 24.304 1.00 91.38 200 ASP A C 1
ATOM 1577 O O . ASP A 1 200 ? 4.794 11.837 25.500 1.00 91.38 200 ASP A O 1
ATOM 1581 N N . ILE A 1 201 ? 4.324 11.464 23.326 1.00 93.44 201 ILE A N 1
ATOM 1582 C CA . ILE A 1 201 ? 3.387 10.358 23.531 1.00 93.44 201 ILE A CA 1
ATOM 1583 C C . ILE A 1 201 ? 3.868 9.153 22.723 1.00 93.44 201 ILE A C 1
ATOM 1585 O O . ILE A 1 201 ? 4.094 9.262 21.519 1.00 93.44 201 ILE A O 1
ATOM 1589 N N . GLU A 1 202 ? 3.985 7.995 23.368 1.00 94.75 202 GLU A N 1
ATOM 1590 C CA . GLU A 1 202 ? 4.192 6.705 22.710 1.00 94.75 202 GLU A CA 1
ATOM 1591 C C . GLU A 1 202 ? 3.029 5.758 23.023 1.00 94.75 202 GLU A C 1
ATOM 1593 O O . GLU A 1 202 ? 2.661 5.584 24.180 1.00 94.75 202 GLU A O 1
ATOM 1598 N N . ILE A 1 203 ? 2.473 5.117 21.999 1.00 95.88 203 ILE A N 1
ATOM 1599 C CA . ILE A 1 203 ? 1.420 4.105 22.099 1.00 95.88 203 ILE A CA 1
ATOM 1600 C C . ILE A 1 203 ? 1.948 2.819 21.465 1.00 95.88 203 ILE A C 1
ATOM 1602 O O . ILE A 1 203 ? 2.319 2.800 20.291 1.00 95.88 203 ILE A O 1
ATOM 1606 N N . LYS A 1 204 ? 2.032 1.744 22.251 1.00 95.50 204 LYS A N 1
ATOM 1607 C CA . LYS A 1 204 ? 2.644 0.471 21.833 1.00 95.50 204 LYS A CA 1
ATOM 1608 C C . LYS A 1 204 ? 1.725 -0.406 20.975 1.00 95.50 204 LYS A C 1
ATOM 1610 O O . LYS A 1 204 ? 2.219 -1.312 20.312 1.00 95.50 204 LYS A O 1
ATOM 1615 N N . GLU A 1 205 ? 0.427 -0.126 20.955 1.00 96.44 205 GLU A N 1
ATOM 1616 C CA . GLU A 1 205 ? -0.552 -0.823 20.115 1.00 96.44 205 GLU A CA 1
ATOM 1617 C C . GLU A 1 205 ? -1.314 0.186 19.236 1.00 96.44 205 GLU A C 1
ATOM 1619 O O . GLU A 1 205 ? -0.691 0.970 18.518 1.00 96.44 205 GLU A O 1
ATOM 1624 N N . HIS A 1 206 ? -2.648 0.171 19.272 1.00 95.88 206 HIS A N 1
ATOM 1625 C CA . HIS A 1 206 ? -3.505 0.947 18.389 1.00 95.88 206 HIS A CA 1
ATOM 1626 C C . HIS A 1 206 ? -3.884 2.299 19.000 1.00 95.88 206 HIS A C 1
ATOM 1628 O O . HIS A 1 206 ? -4.114 2.414 20.208 1.00 95.88 206 HIS A O 1
ATOM 1634 N N . LEU A 1 207 ? -3.994 3.318 18.151 1.00 95.31 207 LEU A N 1
ATOM 1635 C CA . LEU A 1 207 ? -4.532 4.626 18.511 1.00 95.31 207 LEU A CA 1
ATOM 1636 C C . LEU A 1 207 ? -5.814 4.882 17.730 1.00 95.31 207 LEU A C 1
ATOM 1638 O O . LEU A 1 207 ? -5.786 4.877 16.506 1.00 95.31 207 LEU A O 1
ATOM 1642 N N . THR A 1 208 ? -6.910 5.184 18.419 1.00 95.06 208 THR A N 1
ATOM 1643 C CA . THR A 1 208 ? -8.142 5.680 17.791 1.00 95.06 208 THR A CA 1
ATOM 1644 C C . THR A 1 208 ? -8.415 7.107 18.246 1.00 95.06 208 THR A C 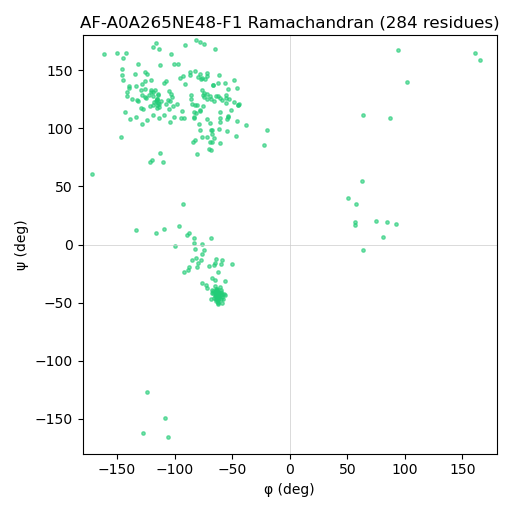1
ATOM 1646 O O . THR A 1 208 ? -8.422 7.367 19.448 1.00 95.06 208 THR A O 1
ATOM 1649 N N . LEU A 1 209 ? -8.656 8.045 17.328 1.00 94.50 209 LEU A N 1
ATOM 1650 C CA . LEU A 1 209 ? -8.943 9.437 17.689 1.00 94.50 209 LEU A CA 1
ATOM 1651 C C . LEU A 1 209 ? -9.940 10.139 16.758 1.00 94.50 209 LEU A C 1
ATOM 1653 O O . LEU A 1 209 ? -10.011 9.864 15.561 1.00 94.50 209 LEU A O 1
ATOM 1657 N N . ASN A 1 210 ? -10.670 11.101 17.325 1.00 92.19 210 ASN A N 1
ATOM 1658 C CA . ASN A 1 210 ? -11.556 12.028 16.617 1.00 92.19 210 ASN A CA 1
ATOM 1659 C C . ASN A 1 210 ? -10.938 13.433 16.657 1.00 92.19 210 ASN A C 1
ATOM 1661 O O . ASN A 1 210 ? -11.364 14.311 17.406 1.00 92.19 210 ASN A O 1
ATOM 1665 N N . GLY A 1 211 ? -9.849 13.619 15.916 1.00 88.88 211 GLY A N 1
ATOM 1666 C CA . GLY A 1 211 ? -9.137 14.892 15.844 1.00 88.88 211 GLY A CA 1
ATOM 1667 C C . GLY A 1 211 ? -7.858 14.939 16.679 1.00 88.88 211 GLY A C 1
ATOM 1668 O O . GLY A 1 211 ? -7.766 14.444 17.803 1.00 88.88 211 GLY A O 1
ATOM 1669 N N . LEU A 1 212 ? -6.838 15.557 16.094 1.00 90.19 212 LEU A N 1
ATOM 1670 C CA . LEU A 1 212 ? -5.500 15.641 16.660 1.00 90.19 212 LEU A CA 1
ATOM 1671 C C . LEU A 1 212 ? -4.917 17.026 16.384 1.00 90.19 212 LEU A C 1
ATOM 1673 O O . LEU A 1 212 ? -4.879 17.483 15.241 1.00 90.19 212 LEU A O 1
ATOM 1677 N N . VAL A 1 213 ? -4.447 17.690 17.436 1.00 88.38 213 VAL A N 1
ATOM 1678 C CA . VAL A 1 213 ? -3.729 18.964 17.360 1.00 88.38 213 VAL A CA 1
ATOM 1679 C C . VAL A 1 213 ? -2.390 18.781 18.047 1.00 88.38 213 VAL A C 1
ATOM 1681 O O . VAL A 1 213 ? -2.318 18.700 19.264 1.00 88.38 213 VAL A O 1
ATOM 1684 N N . ILE A 1 214 ? -1.307 18.719 17.284 1.00 86.00 214 ILE A N 1
ATOM 1685 C CA . ILE A 1 214 ? 0.029 18.543 17.865 1.00 86.00 214 ILE A CA 1
ATOM 1686 C C . ILE A 1 214 ? 0.662 19.912 18.135 1.00 86.00 214 ILE A C 1
ATOM 1688 O O . ILE A 1 214 ? 0.520 20.817 17.320 1.00 86.00 214 ILE A O 1
ATOM 1692 N N . GLY A 1 215 ? 1.334 20.109 19.265 1.00 86.06 215 GLY A N 1
ATOM 1693 C CA . GLY A 1 215 ? 2.060 21.337 19.607 1.00 86.06 215 GLY A CA 1
ATOM 1694 C C . GLY A 1 215 ? 3.409 21.432 18.891 1.00 86.06 215 GLY A C 1
ATOM 1695 O O . GLY A 1 215 ? 3.819 20.511 18.197 1.00 86.06 215 GLY A O 1
ATOM 1696 N N . ASN A 1 216 ? 4.128 22.548 19.013 1.00 86.62 216 ASN A N 1
ATOM 1697 C CA . ASN A 1 216 ? 5.457 22.668 18.395 1.00 86.62 216 ASN A CA 1
ATOM 1698 C C . ASN A 1 216 ? 6.458 21.698 19.059 1.00 86.62 216 ASN A C 1
ATOM 1700 O O . ASN A 1 216 ? 6.467 21.599 20.286 1.00 86.62 216 ASN A O 1
ATOM 1704 N N . LYS A 1 217 ? 7.299 21.006 18.274 1.00 87.31 217 LYS A N 1
ATOM 1705 C CA . LYS A 1 217 ? 8.289 20.019 18.753 1.00 87.31 217 LYS A CA 1
ATOM 1706 C C . LYS A 1 217 ? 7.706 18.865 19.581 1.00 87.31 217 LYS A C 1
ATOM 1708 O O . LYS A 1 217 ? 8.432 18.249 20.350 1.00 87.31 217 LYS A O 1
ATOM 1713 N N . ALA A 1 218 ? 6.407 18.608 19.475 1.00 88.62 218 ALA A N 1
ATOM 1714 C CA . ALA A 1 218 ? 5.797 17.434 20.079 1.00 88.62 218 ALA A CA 1
ATOM 1715 C C . ALA A 1 218 ? 5.991 16.205 19.177 1.00 88.62 218 ALA A C 1
ATOM 1717 O O . ALA A 1 218 ? 6.048 16.333 17.947 1.00 88.62 218 ALA A O 1
ATOM 1718 N N . SER A 1 219 ? 6.084 15.030 19.798 1.00 89.81 219 SER A N 1
ATOM 1719 C CA . SER A 1 219 ? 6.298 13.748 19.127 1.00 89.81 219 SER A CA 1
ATOM 1720 C C . SER A 1 219 ? 5.206 12.754 19.505 1.00 89.81 219 SER A C 1
ATOM 1722 O O .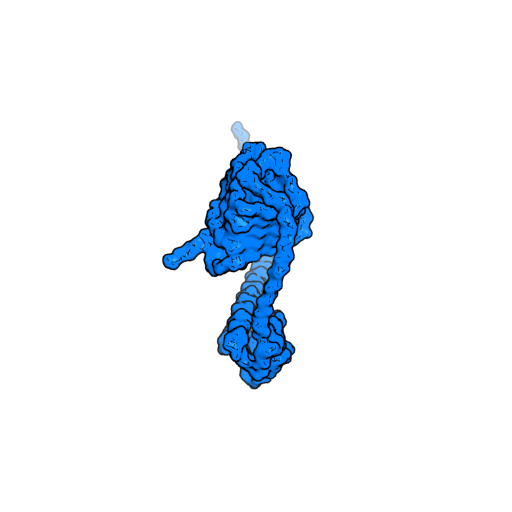 SER A 1 219 ? 4.985 12.478 20.683 1.00 89.81 219 SER A O 1
ATOM 1724 N N . LEU A 1 220 ? 4.541 12.186 18.501 1.00 92.00 220 LEU A N 1
ATOM 1725 C CA . LEU A 1 220 ? 3.569 11.108 18.667 1.00 92.00 220 LEU A CA 1
ATOM 1726 C C . LEU A 1 220 ? 4.092 9.850 17.976 1.00 92.00 220 LEU A C 1
ATOM 1728 O O . LEU A 1 220 ? 4.322 9.858 16.771 1.00 92.00 220 LEU A O 1
ATOM 1732 N N . VAL A 1 221 ? 4.278 8.769 18.725 1.00 91.81 221 VAL A N 1
ATOM 1733 C CA . VAL A 1 221 ? 4.752 7.482 18.203 1.00 91.81 221 VAL A CA 1
ATOM 1734 C C . VAL A 1 221 ? 3.696 6.417 18.455 1.00 91.81 221 VAL A C 1
ATOM 1736 O O . VAL A 1 221 ? 3.248 6.246 19.582 1.00 91.81 221 VAL A O 1
ATOM 1739 N N . ILE A 1 222 ? 3.307 5.686 17.419 1.00 93.12 222 ILE A N 1
ATOM 1740 C CA . ILE A 1 222 ? 2.257 4.668 17.443 1.00 93.12 222 ILE A CA 1
ATOM 1741 C C . ILE A 1 222 ? 2.845 3.414 16.814 1.00 93.12 222 ILE A C 1
ATOM 1743 O O . ILE A 1 222 ? 3.262 3.436 15.661 1.00 93.12 222 ILE A O 1
ATOM 1747 N N . ARG A 1 223 ? 2.942 2.324 17.571 1.00 91.62 223 ARG A N 1
ATOM 1748 C CA . ARG A 1 223 ? 3.568 1.082 17.094 1.00 91.62 223 ARG A CA 1
ATOM 1749 C C . ARG A 1 223 ? 2.590 0.153 16.364 1.00 91.62 223 ARG A C 1
ATOM 1751 O O . ARG A 1 223 ? 3.044 -0.711 15.623 1.00 91.62 223 ARG A O 1
ATOM 1758 N N . GLY A 1 224 ? 1.284 0.323 16.563 1.00 91.56 224 GLY A N 1
ATOM 1759 C CA . GLY A 1 224 ? 0.226 -0.361 15.821 1.00 91.56 224 GLY A CA 1
ATOM 1760 C C . GLY A 1 224 ? -0.504 0.572 14.856 1.00 91.56 224 GLY A C 1
ATOM 1761 O O . GLY A 1 224 ? 0.077 1.515 14.320 1.00 91.56 224 GLY A O 1
ATOM 1762 N N . ASN A 1 225 ? -1.789 0.291 14.640 1.00 90.94 225 ASN A N 1
ATOM 1763 C CA . ASN A 1 225 ? -2.617 1.027 13.679 1.00 90.94 225 ASN A CA 1
ATOM 1764 C C . ASN A 1 225 ? -3.109 2.364 14.250 1.00 90.94 225 ASN A C 1
ATOM 1766 O O . ASN A 1 225 ? -3.466 2.449 15.429 1.00 90.94 225 ASN A O 1
ATOM 1770 N N . LEU A 1 226 ? -3.190 3.380 13.394 1.00 92.00 226 LEU A N 1
ATOM 1771 C CA . LEU A 1 226 ? -3.804 4.673 13.688 1.00 92.00 226 LEU A CA 1
ATOM 1772 C C . LEU A 1 226 ? -5.172 4.758 13.003 1.00 92.00 226 LEU A C 1
ATOM 1774 O O . LEU A 1 226 ? -5.256 4.763 11.782 1.00 92.00 226 LEU A O 1
ATOM 1778 N N . ILE A 1 227 ? -6.239 4.871 13.785 1.00 92.62 227 ILE A N 1
ATOM 1779 C CA . ILE A 1 227 ? -7.614 5.016 13.309 1.00 92.62 227 ILE A CA 1
ATOM 1780 C C . ILE A 1 227 ? -8.070 6.451 13.568 1.00 92.62 227 ILE A C 1
ATOM 1782 O O . ILE A 1 227 ? -8.070 6.924 14.709 1.00 92.62 227 ILE A O 1
ATOM 1786 N N . ILE A 1 228 ? -8.449 7.148 12.505 1.00 89.81 228 ILE A N 1
ATOM 1787 C CA . ILE A 1 228 ? -8.870 8.544 12.540 1.00 89.81 228 ILE A CA 1
ATOM 1788 C C . ILE A 1 228 ? -10.315 8.619 12.056 1.00 89.81 228 ILE A C 1
ATOM 1790 O O . ILE A 1 228 ? -10.596 8.423 10.873 1.00 89.81 228 ILE A O 1
ATOM 1794 N N . ASN A 1 229 ? -11.225 8.947 12.969 1.00 87.38 229 ASN A N 1
ATOM 1795 C CA . ASN A 1 229 ? -12.651 9.025 12.644 1.00 87.38 229 ASN A CA 1
ATOM 1796 C C . ASN A 1 229 ? -13.055 10.418 12.140 1.00 87.38 229 ASN A C 1
ATOM 1798 O O . ASN A 1 229 ? -14.068 10.569 11.468 1.00 87.38 229 ASN A O 1
ATOM 1802 N N . GLU A 1 230 ? -12.267 11.447 12.463 1.00 82.75 230 GLU A N 1
ATOM 1803 C CA . GLU A 1 230 ? -12.541 12.833 12.084 1.00 82.75 230 GLU A CA 1
ATOM 1804 C C . GLU A 1 230 ? -11.321 13.518 11.479 1.00 82.75 230 GLU A C 1
ATOM 1806 O O . GLU A 1 230 ? -10.172 13.188 11.767 1.00 82.75 230 GLU A O 1
ATOM 1811 N N . THR A 1 231 ? -11.591 14.534 10.669 1.00 66.62 231 THR A N 1
ATOM 1812 C CA . THR A 1 231 ? -10.615 15.329 9.933 1.00 66.62 231 THR A CA 1
ATOM 1813 C C . THR A 1 231 ? -9.442 15.815 10.797 1.00 66.62 231 THR A C 1
ATOM 1815 O O . THR A 1 231 ? -9.619 16.557 11.768 1.00 66.62 231 THR A O 1
ATOM 1818 N N . LEU A 1 232 ? -8.213 15.458 10.406 1.00 69.06 232 LEU A N 1
ATOM 1819 C CA . LEU A 1 232 ? -6.997 16.025 10.994 1.00 69.06 232 LEU A CA 1
ATOM 1820 C C . LEU A 1 232 ? -6.884 17.514 10.639 1.00 69.06 232 LEU A C 1
ATOM 1822 O O . LEU A 1 232 ? -7.097 17.912 9.495 1.00 69.06 232 LEU A O 1
ATOM 1826 N N . LYS A 1 233 ? -6.505 18.352 11.609 1.00 69.75 233 LYS A N 1
ATOM 1827 C CA . LYS A 1 233 ? -6.189 19.765 11.346 1.00 69.75 233 LYS A CA 1
ATOM 1828 C C . LYS A 1 233 ? -4.721 19.919 10.929 1.00 69.75 233 LYS A C 1
ATOM 1830 O O . LYS A 1 233 ? -3.885 19.199 11.477 1.00 69.75 233 LYS A O 1
ATOM 1835 N N . PRO A 1 234 ? -4.389 20.866 10.021 1.00 56.78 234 PRO A N 1
ATOM 1836 C CA . PRO 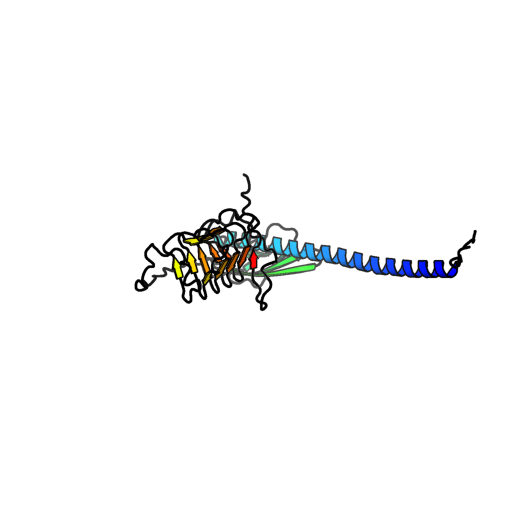A 1 234 ? -3.038 21.073 9.495 1.00 56.78 234 PRO A CA 1
ATOM 1837 C C . PRO A 1 234 ? -1.969 21.053 10.582 1.00 56.78 234 PRO A C 1
ATOM 1839 O O . PRO A 1 234 ? -1.971 21.850 11.526 1.00 56.78 234 PRO A O 1
ATOM 1842 N N . VAL A 1 235 ? -1.037 20.117 10.445 1.00 58.78 235 VAL A N 1
ATOM 1843 C CA . VAL A 1 235 ? 0.051 19.910 11.390 1.00 58.78 235 VAL A CA 1
ATOM 1844 C C . VAL A 1 235 ? 1.236 20.755 10.910 1.00 58.78 235 VAL A C 1
ATOM 1846 O O . VAL A 1 235 ? 1.833 20.480 9.879 1.00 58.78 235 VAL A O 1
ATOM 1849 N N . ASN A 1 236 ? 1.547 21.841 11.627 1.00 60.66 236 ASN A N 1
ATOM 1850 C CA . ASN A 1 236 ? 2.739 22.670 11.376 1.00 60.66 236 ASN A CA 1
ATOM 1851 C C . ASN A 1 236 ? 4.028 21.804 11.242 1.00 60.66 236 ASN A C 1
ATOM 1853 O O . ASN A 1 236 ? 4.163 20.827 11.976 1.00 60.66 236 ASN A O 1
ATOM 1857 N N . PRO A 1 237 ? 4.961 22.152 10.330 1.00 52.62 237 PRO A N 1
ATOM 1858 C CA . PRO A 1 237 ? 6.093 21.315 9.896 1.00 52.62 237 PRO A CA 1
ATOM 1859 C C . PRO A 1 237 ? 7.092 20.858 10.973 1.00 52.62 237 PRO A C 1
ATOM 1861 O O . PRO A 1 237 ? 7.901 19.980 10.699 1.00 52.62 237 PRO A O 1
ATOM 1864 N N . PHE A 1 238 ? 7.077 21.416 12.185 1.00 55.06 238 PHE A N 1
ATOM 1865 C CA . PHE A 1 238 ? 8.007 21.038 13.264 1.00 55.06 238 PHE A CA 1
ATOM 1866 C C . PHE A 1 238 ? 7.460 19.939 14.190 1.00 55.06 238 PHE A C 1
ATOM 1868 O O . PHE A 1 238 ? 7.663 19.986 15.40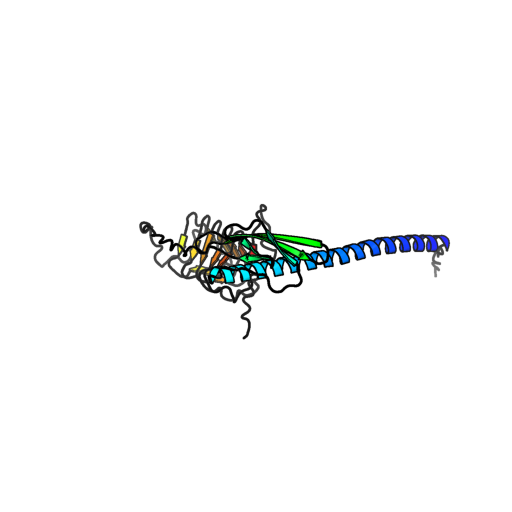7 1.00 55.06 238 PHE A O 1
ATOM 1875 N N . LYS A 1 239 ? 6.691 18.997 13.642 1.00 71.88 239 LYS A N 1
ATOM 1876 C CA . LYS A 1 239 ? 5.908 18.019 14.405 1.00 71.88 239 LYS A CA 1
ATOM 1877 C C . LYS A 1 239 ? 6.110 16.633 13.815 1.00 71.88 239 LYS A C 1
ATOM 1879 O O . LYS A 1 239 ? 6.050 16.480 12.599 1.00 71.88 239 LYS A O 1
ATOM 1884 N N . THR A 1 240 ? 6.305 15.638 14.672 1.00 77.81 240 THR A N 1
ATOM 1885 C CA . THR A 1 240 ? 6.613 14.271 14.237 1.00 77.81 240 THR A CA 1
ATOM 1886 C C . THR A 1 240 ? 5.488 13.328 14.641 1.00 77.81 240 THR A C 1
ATOM 1888 O O . THR A 1 240 ? 5.156 13.242 15.824 1.00 77.81 240 THR A O 1
ATOM 1891 N N . ILE A 1 241 ? 4.916 12.610 13.669 1.00 86.25 241 ILE A N 1
ATOM 1892 C CA . ILE A 1 241 ? 3.998 11.489 13.900 1.00 86.25 241 ILE A CA 1
ATOM 1893 C C . ILE A 1 241 ? 4.622 10.230 13.286 1.00 86.25 241 ILE A C 1
ATOM 1895 O O . ILE A 1 241 ? 4.881 10.168 12.092 1.00 86.25 241 ILE A O 1
ATOM 1899 N N . CYS A 1 242 ? 4.872 9.209 14.091 1.00 84.88 242 CYS A N 1
ATOM 1900 C CA . CYS A 1 242 ? 5.425 7.932 13.642 1.00 84.88 242 CYS A CA 1
ATOM 1901 C C . CYS A 1 242 ? 4.360 6.845 13.790 1.00 84.88 242 CYS A C 1
ATOM 1903 O O . CYS A 1 242 ? 3.882 6.661 14.907 1.00 84.88 242 CYS A O 1
ATOM 1905 N N . VAL A 1 243 ? 4.001 6.125 12.719 1.00 87.12 243 VAL A N 1
ATOM 1906 C CA . VAL A 1 243 ? 2.969 5.070 12.761 1.00 87.12 243 VAL A CA 1
ATOM 1907 C C . VAL A 1 243 ? 3.493 3.771 12.158 1.00 87.12 243 VAL A C 1
ATOM 1909 O O . VAL A 1 243 ? 3.574 3.615 10.954 1.00 87.12 243 VAL A O 1
ATOM 1912 N N . TYR A 1 244 ? 3.843 2.792 12.981 1.00 82.75 244 TYR A N 1
ATOM 1913 C CA . TYR A 1 244 ? 4.431 1.553 12.466 1.00 82.75 244 TYR A CA 1
ATOM 1914 C C . TYR A 1 244 ? 3.398 0.548 11.924 1.00 82.75 244 TYR A C 1
ATOM 1916 O O . TYR A 1 244 ? 3.799 -0.419 11.288 1.00 82.75 244 TYR A O 1
ATOM 1924 N N . GLY A 1 245 ? 2.100 0.754 12.166 1.00 83.81 245 GLY A N 1
ATOM 1925 C CA . GLY A 1 245 ? 1.012 -0.003 11.537 1.00 83.81 245 GLY A CA 1
ATOM 1926 C C . GLY A 1 245 ? 0.268 0.804 10.472 1.00 83.81 245 GLY A C 1
ATOM 1927 O O . GLY A 1 245 ? 0.725 1.862 10.045 1.00 83.81 245 GLY A O 1
ATOM 1928 N N . ASP A 1 246 ? -0.902 0.320 10.067 1.00 83.00 246 ASP A N 1
ATOM 1929 C CA . ASP A 1 246 ? -1.718 0.983 9.045 1.00 83.00 246 ASP A CA 1
ATOM 1930 C C . ASP A 1 246 ? -2.361 2.265 9.592 1.00 83.00 246 ASP A C 1
ATOM 1932 O O . ASP A 1 246 ? -2.740 2.312 10.769 1.00 83.00 246 ASP A O 1
ATOM 1936 N N . ILE A 1 247 ? -2.552 3.288 8.744 1.00 84.00 247 ILE A N 1
ATOM 1937 C CA . ILE A 1 247 ? -3.481 4.380 9.068 1.00 84.00 247 ILE A CA 1
ATOM 1938 C C . ILE A 1 247 ? -4.799 4.215 8.318 1.00 84.00 247 ILE A C 1
ATOM 1940 O O . ILE A 1 247 ? -4.838 4.064 7.100 1.00 84.00 247 ILE A O 1
ATOM 1944 N N . ILE A 1 248 ? -5.882 4.240 9.086 1.00 84.88 248 ILE A N 1
ATOM 1945 C CA . ILE A 1 248 ? -7.250 4.003 8.644 1.00 84.88 248 ILE A CA 1
ATOM 1946 C C . ILE A 1 248 ? -8.028 5.287 8.910 1.00 84.88 248 ILE A C 1
ATOM 1948 O O . ILE A 1 248 ? -8.085 5.762 10.045 1.00 84.88 248 ILE A O 1
ATOM 1952 N N . THR A 1 249 ? -8.624 5.861 7.873 1.00 83.19 249 THR A N 1
ATOM 1953 C CA . THR A 1 249 ? -9.458 7.061 7.984 1.00 83.19 249 THR A CA 1
ATOM 1954 C C . THR A 1 249 ? -10.901 6.700 7.657 1.00 83.19 249 THR A C 1
ATOM 1956 O O . THR A 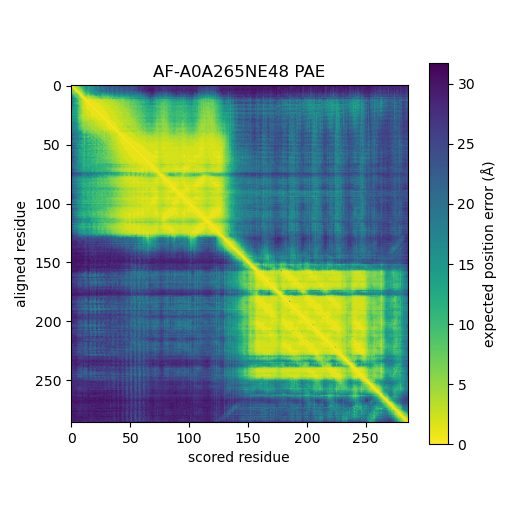1 249 ? -11.169 6.245 6.549 1.00 83.19 249 THR A O 1
ATOM 1959 N N . GLU A 1 250 ? -11.832 6.918 8.587 1.00 76.50 250 GLU A N 1
ATOM 1960 C CA . GLU A 1 250 ? -13.267 6.635 8.375 1.00 76.50 250 GLU A CA 1
ATOM 1961 C C . GLU A 1 250 ? -14.042 7.832 7.772 1.00 76.50 250 GLU A C 1
ATOM 1963 O O . GLU A 1 250 ? -15.262 7.789 7.642 1.00 76.50 250 GLU A O 1
ATOM 1968 N N . GLY A 1 251 ? -13.346 8.902 7.364 1.00 62.41 251 GLY A N 1
ATOM 1969 C CA . GLY A 1 251 ? -13.923 10.097 6.733 1.00 62.41 251 GLY A CA 1
ATOM 1970 C C . GLY A 1 251 ? -13.507 10.281 5.271 1.00 62.41 251 GLY A C 1
ATOM 1971 O O . GLY A 1 251 ? -12.581 9.627 4.802 1.00 62.41 251 GLY A O 1
ATOM 1972 N N . ASN A 1 252 ? -14.179 11.201 4.564 1.00 50.84 252 ASN A N 1
ATOM 1973 C CA . ASN A 1 252 ? -13.960 11.503 3.144 1.00 50.84 252 ASN A CA 1
ATOM 1974 C C . ASN A 1 252 ? -12.474 11.839 2.874 1.00 50.84 252 ASN A C 1
ATOM 1976 O O . ASN A 1 252 ? -12.014 12.952 3.144 1.00 50.84 252 ASN A O 1
ATOM 1980 N N . SER A 1 253 ? -11.710 10.851 2.399 1.00 48.97 253 SER A N 1
ATOM 1981 C CA . SER A 1 253 ? -10.244 10.887 2.288 1.00 48.97 253 SER A CA 1
ATOM 1982 C C . SER A 1 253 ? -9.739 11.767 1.143 1.00 48.97 253 SER A C 1
ATOM 1984 O O . SER A 1 253 ? -8.535 11.965 1.007 1.00 48.97 253 SER A O 1
ATOM 1986 N N . GLU A 1 254 ? -10.649 12.314 0.335 1.00 45.09 254 GLU A N 1
ATOM 1987 C CA . GLU A 1 254 ? -10.366 13.068 -0.894 1.00 45.09 254 GLU A CA 1
ATOM 1988 C C . GLU A 1 254 ? -9.503 14.323 -0.682 1.00 45.09 254 GLU A C 1
ATOM 1990 O O . GLU A 1 254 ? -8.918 14.829 -1.631 1.00 45.09 254 GLU A O 1
ATOM 1995 N N . ASN A 1 255 ? -9.372 14.817 0.553 1.00 39.53 255 ASN A N 1
ATOM 1996 C CA . ASN A 1 255 ? -8.698 16.088 0.824 1.00 39.53 255 ASN A CA 1
ATOM 1997 C C . ASN A 1 255 ? -7.244 15.969 1.305 1.00 39.53 255 ASN A C 1
ATOM 1999 O O . ASN A 1 255 ? -6.627 17.002 1.566 1.00 39.53 255 ASN A O 1
ATOM 2003 N N . TYR A 1 256 ? -6.683 14.761 1.468 1.00 45.12 256 TYR A N 1
ATOM 2004 C CA . TYR A 1 256 ? -5.384 14.607 2.135 1.00 45.12 256 TYR A CA 1
ATOM 2005 C C . TYR A 1 256 ? -4.444 13.620 1.448 1.00 45.12 256 TYR A C 1
ATOM 2007 O O . TYR A 1 256 ? -4.748 12.441 1.306 1.00 45.12 256 TYR A O 1
ATOM 2015 N N . SER A 1 257 ? -3.235 14.086 1.114 1.00 40.56 257 SER A N 1
ATOM 2016 C CA . SER A 1 257 ? -2.124 13.212 0.732 1.00 40.56 257 SER A CA 1
ATOM 2017 C C . SER A 1 257 ? -1.263 12.902 1.958 1.00 40.56 257 SER A C 1
ATOM 2019 O O . SER A 1 257 ? -0.612 13.800 2.505 1.00 40.56 257 SER A O 1
ATOM 2021 N N . ILE A 1 258 ? -1.222 11.641 2.383 1.00 51.28 258 ILE A N 1
ATOM 2022 C CA . ILE A 1 258 ? -0.234 11.174 3.360 1.00 51.28 258 ILE A CA 1
ATOM 2023 C C . ILE A 1 258 ? 1.078 10.976 2.599 1.00 51.28 258 ILE A C 1
ATOM 2025 O O . ILE A 1 258 ? 1.150 10.150 1.693 1.00 51.28 258 ILE A O 1
ATOM 2029 N N . LYS A 1 259 ? 2.109 11.764 2.924 1.00 44.53 259 LYS A N 1
ATOM 2030 C CA . LYS A 1 259 ? 3.448 11.599 2.346 1.00 44.53 259 LYS A CA 1
ATOM 2031 C C . LYS A 1 259 ? 4.342 10.875 3.341 1.00 44.53 259 LYS A C 1
ATOM 2033 O O . LYS A 1 259 ? 4.586 11.380 4.438 1.00 44.53 259 LYS A O 1
ATOM 2038 N N . GLU A 1 260 ? 4.831 9.712 2.934 1.00 45.47 260 GLU A N 1
ATOM 2039 C CA . GLU A 1 260 ? 5.835 8.961 3.677 1.00 45.47 260 GLU A CA 1
ATOM 2040 C C . GLU A 1 260 ? 7.194 9.672 3.580 1.00 45.47 260 GLU A C 1
ATOM 2042 O O . GLU A 1 260 ? 7.624 10.056 2.491 1.00 45.47 260 GLU A O 1
ATOM 2047 N N . VAL A 1 261 ? 7.863 9.909 4.713 1.00 46.44 261 VAL A N 1
ATOM 2048 C CA . VAL A 1 261 ? 9.186 10.561 4.741 1.00 46.44 261 VAL A CA 1
ATOM 2049 C C . VAL A 1 261 ? 10.046 9.933 5.838 1.00 46.44 261 VAL A C 1
ATOM 2051 O O . VAL A 1 261 ? 9.753 10.092 7.017 1.00 46.44 261 VAL A O 1
ATOM 2054 N N . ASN A 1 262 ? 11.131 9.247 5.472 1.00 41.22 262 ASN A N 1
ATOM 2055 C CA . ASN A 1 262 ? 12.002 8.519 6.404 1.00 41.22 262 ASN A CA 1
ATOM 2056 C C . ASN A 1 262 ? 12.777 9.442 7.367 1.00 41.22 262 ASN A C 1
ATOM 2058 O O . ASN A 1 262 ? 13.834 9.957 7.008 1.00 41.22 262 ASN A O 1
ATOM 2062 N N . SER A 1 263 ? 12.308 9.626 8.608 1.00 50.94 263 SER A N 1
ATOM 2063 C CA . SER A 1 263 ? 13.189 9.752 9.796 1.00 50.94 263 SER A CA 1
ATOM 2064 C C . SER A 1 263 ? 12.435 9.747 11.137 1.00 50.94 263 SER A C 1
ATOM 2066 O O . SER A 1 263 ? 12.528 10.674 11.947 1.00 50.94 263 SER A O 1
ATOM 2068 N N . CYS A 1 264 ? 11.709 8.667 11.434 1.00 56.34 264 CYS A N 1
ATOM 2069 C CA . CYS A 1 264 ? 11.534 8.304 12.847 1.00 56.34 264 CYS A CA 1
ATOM 2070 C C . CYS A 1 264 ? 12.922 7.992 13.423 1.00 56.34 264 CYS A C 1
ATOM 2072 O O . CYS A 1 264 ? 13.734 7.391 12.722 1.00 56.34 264 CYS A O 1
ATOM 2074 N N . LYS A 1 265 ? 13.221 8.422 14.659 1.00 47.56 265 LYS A N 1
ATOM 2075 C CA . LYS A 1 265 ? 14.495 8.082 15.313 1.00 47.56 265 LYS A CA 1
ATOM 2076 C C . LYS A 1 265 ? 14.692 6.567 15.227 1.00 47.56 265 LYS A C 1
ATOM 2078 O O . LYS A 1 265 ? 13.873 5.812 15.749 1.00 47.56 265 LYS A O 1
ATOM 2083 N N . GLU A 1 266 ? 15.735 6.156 14.516 1.00 42.44 266 GLU A N 1
ATOM 2084 C CA . GLU A 1 266 ? 16.152 4.766 14.404 1.00 42.44 266 GLU A CA 1
ATOM 2085 C C . GLU A 1 266 ? 16.623 4.298 15.777 1.00 42.44 266 GLU A C 1
ATOM 2087 O O . GLU A 1 266 ? 17.782 4.457 16.135 1.00 42.44 266 GLU A O 1
ATOM 2092 N N . ASP A 1 267 ? 15.711 3.732 16.558 1.00 35.97 267 ASP A N 1
ATOM 2093 C CA . ASP A 1 267 ? 16.086 2.803 17.608 1.00 35.97 267 ASP A CA 1
ATOM 2094 C C . ASP A 1 267 ? 15.168 1.576 17.551 1.00 35.97 267 ASP A C 1
ATOM 2096 O O . ASP A 1 267 ? 13.982 1.615 17.891 1.00 35.97 267 ASP A O 1
ATOM 2100 N N . ILE A 1 268 ? 15.814 0.479 17.138 1.00 33.00 268 ILE A N 1
ATOM 2101 C CA . ILE A 1 268 ? 15.557 -0.916 17.509 1.00 33.00 268 ILE A CA 1
ATOM 2102 C C . ILE A 1 268 ? 14.503 -1.685 16.673 1.00 33.00 268 ILE A C 1
ATOM 2104 O O . ILE A 1 268 ? 13.295 -1.523 16.800 1.00 33.00 268 ILE A O 1
ATOM 2108 N N . HIS A 1 269 ? 15.061 -2.621 15.888 1.00 32.28 269 HIS A N 1
ATOM 2109 C CA . HIS A 1 269 ? 14.502 -3.784 15.177 1.00 32.28 269 HIS A CA 1
ATOM 2110 C C . HIS A 1 269 ? 13.474 -3.556 14.051 1.00 32.28 269 HIS A C 1
ATOM 2112 O O . HIS A 1 269 ? 12.316 -3.223 14.273 1.00 32.28 269 HIS A O 1
ATOM 2118 N N . LYS A 1 270 ? 13.927 -3.866 12.821 1.00 33.00 270 LYS A N 1
ATOM 2119 C CA . LYS A 1 270 ? 13.153 -4.001 11.575 1.00 33.00 270 LYS A CA 1
ATOM 2120 C C . LYS A 1 270 ? 11.777 -4.651 11.799 1.00 33.00 270 LYS A C 1
ATOM 2122 O O . LYS A 1 270 ? 11.662 -5.874 11.859 1.00 33.00 270 LYS A O 1
ATOM 2127 N N . LYS A 1 271 ? 10.740 -3.820 11.802 1.00 34.88 271 LYS A N 1
ATOM 2128 C CA . LYS A 1 271 ? 9.453 -4.103 11.165 1.00 34.88 271 LYS A CA 1
ATOM 2129 C C . LYS A 1 271 ? 9.164 -2.933 10.233 1.00 34.88 271 LYS A C 1
ATOM 2131 O O . LYS A 1 271 ? 9.391 -1.787 10.617 1.00 34.88 271 LYS A O 1
ATOM 2136 N N . GLU A 1 272 ? 8.749 -3.247 9.013 1.00 36.03 272 GLU A N 1
ATOM 2137 C CA . GLU A 1 272 ? 8.256 -2.273 8.039 1.00 36.03 272 GLU A CA 1
ATOM 2138 C C . GLU A 1 272 ? 7.104 -1.501 8.689 1.00 36.03 272 GLU A C 1
ATOM 2140 O O . GLU A 1 272 ? 6.165 -2.110 9.194 1.00 36.03 272 GLU A O 1
ATOM 2145 N N . GLY A 1 273 ? 7.235 -0.182 8.775 1.00 35.59 273 GLY A N 1
ATOM 2146 C CA . GLY A 1 273 ? 6.251 0.695 9.392 1.00 35.59 273 GLY A CA 1
ATOM 2147 C C . GLY A 1 273 ? 6.220 2.026 8.655 1.00 35.59 273 GLY A C 1
ATOM 2148 O O . GLY A 1 273 ? 7.258 2.475 8.172 1.00 35.59 273 GLY A O 1
ATOM 2149 N N . TYR A 1 274 ? 5.042 2.638 8.560 1.00 41.09 274 TYR A N 1
ATOM 2150 C CA . TYR A 1 274 ? 4.801 3.836 7.759 1.00 41.09 274 TYR A CA 1
ATOM 2151 C C . TYR A 1 274 ? 5.252 5.115 8.491 1.00 41.09 274 TYR A C 1
ATOM 2153 O O . TYR A 1 274 ? 4.780 5.483 9.570 1.00 41.09 274 TYR A O 1
ATOM 2161 N N . ILE A 1 275 ? 6.189 5.862 7.912 1.00 45.75 275 ILE A N 1
ATOM 2162 C CA . ILE A 1 275 ? 6.747 7.046 8.583 1.00 45.75 275 ILE A CA 1
ATOM 2163 C C . ILE A 1 275 ? 6.079 8.334 8.089 1.00 45.75 275 ILE A C 1
ATOM 2165 O O . ILE A 1 275 ? 6.211 8.692 6.922 1.00 45.75 275 ILE A O 1
ATOM 2169 N N . ILE A 1 276 ? 5.454 9.108 8.987 1.00 44.16 276 ILE A N 1
ATOM 2170 C CA . ILE A 1 276 ? 4.770 10.367 8.642 1.00 44.16 276 ILE A CA 1
ATOM 2171 C C . ILE A 1 276 ? 5.487 11.582 9.257 1.00 44.16 276 ILE A C 1
ATOM 2173 O O . ILE A 1 276 ? 5.034 12.182 10.232 1.00 44.16 276 ILE A O 1
ATOM 2177 N N . GLN A 1 277 ? 6.594 12.039 8.668 1.00 34.53 277 GLN A N 1
ATOM 2178 C CA . GLN A 1 277 ? 7.156 13.336 9.092 1.00 34.53 277 GLN A CA 1
ATOM 2179 C C . GLN A 1 277 ? 6.401 14.546 8.543 1.00 34.53 277 GLN A C 1
ATOM 2181 O O . GLN A 1 277 ? 6.644 15.673 8.974 1.00 34.53 277 GLN A O 1
ATOM 2186 N N . LYS A 1 278 ? 5.516 14.348 7.562 1.00 35.47 278 LYS A N 1
ATOM 2187 C CA . LYS A 1 278 ? 4.876 15.459 6.866 1.00 35.47 278 LYS A CA 1
ATOM 2188 C C . LYS A 1 278 ? 3.454 15.105 6.450 1.00 35.47 278 LYS A C 1
ATOM 2190 O O . LYS A 1 278 ? 3.212 14.626 5.348 1.00 35.47 278 LYS A O 1
ATOM 2195 N N . VAL A 1 279 ? 2.492 15.429 7.309 1.00 36.44 279 VAL A N 1
ATOM 2196 C CA . VAL A 1 279 ? 1.109 15.600 6.858 1.00 36.44 279 VAL A CA 1
ATOM 2197 C C . VAL A 1 279 ? 0.993 17.021 6.296 1.00 36.44 279 VAL A C 1
ATOM 2199 O O . VAL A 1 279 ? 0.730 17.965 7.041 1.00 36.44 279 VAL A O 1
ATOM 2202 N N . ILE A 1 280 ? 1.244 17.205 4.994 1.00 31.41 280 ILE A N 1
ATOM 2203 C CA . ILE A 1 280 ? 0.819 18.445 4.327 1.00 31.41 280 ILE A CA 1
ATOM 2204 C C . ILE A 1 280 ? -0.676 18.296 4.082 1.00 31.41 280 ILE A C 1
ATOM 2206 O O . ILE A 1 280 ? -1.096 17.633 3.139 1.00 31.41 280 ILE A O 1
ATOM 2210 N N . LEU A 1 281 ? -1.474 18.882 4.967 1.00 34.00 281 LEU A N 1
ATOM 2211 C CA . LEU A 1 281 ? -2.893 19.093 4.720 1.00 34.00 281 LEU A CA 1
ATOM 2212 C C . LEU A 1 281 ? -2.984 20.339 3.834 1.00 34.00 281 LEU A C 1
ATOM 2214 O O . LEU A 1 281 ? -3.185 21.442 4.341 1.00 34.00 281 LEU A O 1
ATOM 2218 N N . ASP A 1 282 ? -2.698 20.174 2.542 1.00 28.45 282 ASP A N 1
ATOM 2219 C CA . ASP A 1 282 ? -2.907 21.237 1.567 1.00 28.45 282 ASP A CA 1
ATOM 2220 C C . ASP A 1 282 ? -4.384 21.212 1.198 1.00 28.45 282 ASP A C 1
ATOM 2222 O O . ASP A 1 282 ? -4.889 20.225 0.663 1.00 28.45 282 ASP A O 1
ATOM 2226 N N . LYS A 1 283 ? -5.104 22.265 1.570 1.00 30.80 283 LYS A N 1
ATOM 2227 C CA . LYS A 1 283 ? -6.464 22.443 1.086 1.00 30.80 283 LYS A CA 1
ATOM 2228 C C . LYS A 1 283 ? -6.285 22.818 -0.376 1.00 30.80 283 LYS A C 1
ATOM 2230 O O . LYS A 1 283 ? -5.808 23.916 -0.635 1.00 30.80 283 LYS A O 1
ATOM 2235 N N . SER A 1 284 ? -6.614 21.926 -1.309 1.00 29.52 284 SER A N 1
ATOM 2236 C CA . SER A 1 284 ? -6.718 22.322 -2.710 1.00 29.52 284 SER A CA 1
ATOM 2237 C C . SER A 1 284 ? -7.673 23.512 -2.761 1.00 29.52 284 SER A C 1
ATOM 2239 O O . SER A 1 284 ? -8.858 23.376 -2.442 1.00 29.52 284 SER A O 1
ATOM 2241 N N . GLU A 1 285 ? -7.134 24.695 -3.042 1.00 27.91 285 GLU A N 1
ATOM 2242 C CA . GLU A 1 285 ? -7.936 25.849 -3.407 1.00 27.91 285 GLU A CA 1
ATOM 2243 C C . GLU A 1 285 ? -8.680 25.456 -4.688 1.00 27.91 285 GLU A C 1
ATOM 2245 O O . GLU A 1 285 ? -8.077 25.302 -5.749 1.00 27.91 285 GLU A O 1
ATOM 2250 N N . LEU A 1 286 ? -9.976 25.179 -4.534 1.00 29.53 286 LEU A N 1
ATOM 2251 C CA . LEU A 1 286 ? -10.965 25.409 -5.580 1.00 29.53 286 LEU A CA 1
ATOM 2252 C C . LEU A 1 286 ? -11.182 26.918 -5.699 1.00 29.53 286 LEU A C 1
ATOM 2254 O O . LEU A 1 286 ? -11.341 27.557 -4.629 1.00 29.53 286 LEU A O 1
#

Solvent-accessible surface area (backbone atoms only — not comparable to full-atom values): 16495 Å² total; per-residue (Å²): 135,86,80,84,77,78,86,77,80,72,81,50,73,65,59,55,52,52,51,52,53,53,50,51,51,53,52,56,56,50,51,54,53,52,53,52,50,54,58,49,48,54,55,50,49,52,54,51,52,53,52,52,54,51,54,52,49,54,52,51,51,48,48,44,46,70,74,66,45,44,58,48,71,84,90,78,72,96,49,52,71,44,71,41,79,59,38,58,41,44,75,46,98,87,56,24,41,31,78,36,52,63,84,46,61,35,28,35,31,44,33,40,32,45,96,86,72,52,72,49,75,49,76,54,73,49,65,63,60,75,81,77,80,78,79,74,77,74,71,80,69,76,85,63,84,73,86,76,91,76,71,66,86,48,91,88,63,41,67,38,81,52,74,45,72,40,99,46,64,44,63,48,62,65,20,87,91,50,78,57,35,35,27,64,24,34,40,34,22,75,54,10,41,35,39,17,36,42,23,40,38,39,30,56,26,38,40,38,31,33,28,48,44,75,23,61,59,16,38,42,38,29,52,21,37,40,38,32,60,38,77,71,55,73,55,64,83,60,34,43,42,35,30,36,32,57,78,46,66,76,47,87,63,90,63,57,60,83,43,75,40,96,71,66,84,91,73,83,79,98,65,89,47,49,32,33,48,42,55,58,58,58,76,79,82,124

Sequence (286 aa):
MNRLLKNERGLTLVELLAALSLFAVVIALSSTVIIQLVNSEEKTSENITMKQDVNVLINELRTNYSNGENKLCVTEGQYQFYFSEVSNGDINEAGCIDNINLEETLSFKLTAANNSGENFTVQTAWSNKEKYELTVKAKKANEKEDFTERENLKRSNCVYKDNIEFIKHITTPNGNGQCQHIFEKSAKFPHGLTMGTHADIEIKEHLTLNGLVIGNKASLVIRGNLIINETLKPVNPFKTICVYGDIITEGNSENYSIKEVNSCKEDIHKKEGYIIQKVILDKSEL

Radius of gyration: 30.43 Å; Cα contacts (8 Å, |Δi|>4): 504; chains: 1; bounding box: 95×54×68 Å

InterPro domains:
  IPR012902 Prokaryotic N-terminal methylation site [PF07963] (6-29)
  IPR012902 Prokaryotic N-terminal methylation site [PS00409] (9-29)
  IPR012902 Prokaryotic N-terminal methylation site [TIGR02532] (9-29)

Mean predicted aligned error: 16.15 Å